Protein AF-0000000066797202 (afdb_homodimer)

Organism: Staphylococcus aureus (strain NCTC 8325 / PS 47) (NCBI:txid93061)

Sequence (236 aa):
MKLGMLLIRWMLATSFLVHGTLKFVDLDGTIHFLGSLGLPPTIAVLMSIGEVVGGLALIIGFLTPYVNVFYICVMLGSIFTLKLTRGYVSGYEFEIIHIVMNLACISSYSWKKWLQFYMKLGMLLIRWMLATSFLVHGTLKFVDLDGTIHFLGSLGLPPTIAVLMSIGEVVGGLALIIGFLTPYVNVFYICVMLGSIFTLKLTRGYVSGYEFEIIHIVMNLACISSYSWKKWLQFY

Radius of gyration: 18.47 Å; Cα contacts (8 Å, |Δi|>4): 346; chains: 2; bounding box: 54×53×34 Å

Secondary structure (DSSP, 8-state):
-HHHHHHHHHHHHHHHHHHHHHHHHTHHHHHHHHHHTT--HHHHHHHHHHHHHHHHHHHHTBSHHHHHHHHHHHHHHHIIIIIGGG-IIIIIHHHHHHHHHHHHHHHHS-SS-SB---/-HHHHHHHHHHHHHHHHHHHHHHHHTHHHHHHHHHHTT--HHHHHHHHHHHHHHHHHHHHTBSHHHHHHHHHHHHHHHIIIIIGGG-IIIIIHHHHHHHHHHHHHHHHS-SS-SB---

Structure (mmCIF, N/CA/C/O backbone):
data_AF-0000000066797202-model_v1
#
loop_
_entity.id
_entity.type
_entity.pdbx_description
1 polymer 'DoxX family protein'
#
loop_
_atom_site.group_PDB
_atom_site.id
_atom_site.type_symbol
_atom_site.label_atom_id
_atom_site.label_alt_id
_atom_site.label_comp_id
_atom_site.label_asym_id
_atom_site.label_entity_id
_atom_site.label_seq_id
_atom_site.pdbx_PDB_ins_code
_atom_site.Cartn_x
_atom_site.Cartn_y
_atom_site.Cartn_z
_atom_site.occupancy
_atom_site.B_iso_or_equiv
_atom_site.auth_seq_id
_atom_site.auth_comp_id
_atom_site.auth_asym_id
_atom_site.auth_atom_id
_atom_site.pdbx_PDB_model_num
ATOM 1 N N . MET A 1 1 ? -10.82 14.797 3.936 1 64.75 1 MET A N 1
ATOM 2 C CA . MET A 1 1 ? -10.906 13.43 4.426 1 64.75 1 MET A CA 1
ATOM 3 C C . MET A 1 1 ? -11.562 12.516 3.396 1 64.75 1 MET A C 1
ATOM 5 O O . MET A 1 1 ? -11 11.492 3.01 1 64.75 1 MET A O 1
ATOM 9 N N . LYS A 1 2 ? -12.484 13.156 2.703 1 88.25 2 LYS A N 1
ATOM 10 C CA . LYS A 1 2 ? -13.227 12.328 1.756 1 88.25 2 LYS A CA 1
ATOM 11 C C . LYS A 1 2 ? -12.359 11.961 0.555 1 88.25 2 LYS A C 1
ATOM 13 O O . LYS A 1 2 ? -12.336 10.805 0.127 1 88.25 2 LYS A O 1
ATOM 18 N N . LEU A 1 3 ? -11.523 12.977 0.225 1 95.25 3 LEU A N 1
ATOM 19 C CA . LEU A 1 3 ? -10.695 12.727 -0.947 1 95.25 3 LEU A CA 1
ATOM 20 C C . LEU A 1 3 ? -9.625 11.688 -0.64 1 95.25 3 LEU A C 1
ATOM 22 O O . LEU A 1 3 ? -9.32 10.836 -1.478 1 95.25 3 LEU A O 1
ATOM 26 N N . GLY A 1 4 ? -9.047 11.75 0.512 1 96.69 4 GLY A N 1
ATOM 27 C CA . GLY A 1 4 ? -8.023 10.797 0.912 1 96.69 4 GLY A CA 1
ATOM 28 C C . GLY A 1 4 ? -8.5 9.359 0.878 1 96.69 4 GLY A C 1
ATOM 29 O O . GLY A 1 4 ? -7.84 8.492 0.302 1 96.69 4 GLY A O 1
ATOM 30 N N . MET A 1 5 ? -9.625 9.148 1.411 1 97.25 5 MET A N 1
ATOM 31 C CA . MET A 1 5 ? -10.133 7.777 1.476 1 97.25 5 MET A CA 1
ATOM 32 C C . MET A 1 5 ? -10.617 7.312 0.107 1 97.25 5 MET A C 1
ATOM 34 O O . MET A 1 5 ? -10.562 6.121 -0.203 1 97.25 5 MET A O 1
ATOM 38 N N . LEU A 1 6 ? -11.055 8.312 -0.705 1 97.5 6 LEU A N 1
ATOM 39 C CA . LEU A 1 6 ? -11.398 7.961 -2.08 1 97.5 6 LEU A CA 1
ATOM 40 C C . LEU A 1 6 ? -10.164 7.484 -2.84 1 97.5 6 LEU A C 1
ATOM 42 O O . LEU A 1 6 ? -10.234 6.512 -3.594 1 97.5 6 LEU A O 1
ATOM 46 N N . LEU A 1 7 ? -9.094 8.133 -2.643 1 98.44 7 LEU A N 1
ATOM 47 C CA . LEU A 1 7 ? -7.844 7.738 -3.277 1 98.44 7 LEU A CA 1
ATOM 48 C C . LEU A 1 7 ? -7.434 6.336 -2.836 1 98.44 7 LEU A C 1
ATOM 50 O O . LEU A 1 7 ? -7.008 5.52 -3.658 1 98.44 7 LEU A O 1
ATOM 54 N N . ILE A 1 8 ? -7.582 6.062 -1.556 1 98.62 8 ILE A N 1
ATOM 55 C CA . ILE A 1 8 ? -7.219 4.754 -1.021 1 98.62 8 ILE A CA 1
ATOM 56 C C . ILE A 1 8 ? -8.109 3.68 -1.635 1 98.62 8 ILE A C 1
ATOM 58 O O . ILE A 1 8 ? -7.621 2.639 -2.08 1 98.62 8 ILE A O 1
ATOM 62 N N . ARG A 1 9 ? -9.367 3.932 -1.681 1 98.56 9 ARG A N 1
ATOM 63 C CA . ARG A 1 9 ? -10.312 2.971 -2.248 1 98.56 9 ARG A CA 1
ATOM 64 C C . ARG A 1 9 ? -9.992 2.689 -3.711 1 98.56 9 ARG A C 1
ATOM 66 O O . ARG A 1 9 ? -9.992 1.535 -4.145 1 98.56 9 ARG A O 1
ATOM 73 N N . TRP A 1 10 ? -9.695 3.705 -4.438 1 98.69 10 TRP A N 1
ATOM 74 C CA . TRP A 1 10 ? -9.406 3.527 -5.855 1 98.69 10 TRP A CA 1
ATOM 75 C C . TRP A 1 10 ? -8.07 2.828 -6.059 1 98.69 10 TRP A C 1
ATOM 77 O O . TRP A 1 10 ? -7.898 2.064 -7.012 1 98.69 10 TRP A O 1
ATOM 87 N N . MET A 1 11 ? -7.137 3.084 -5.246 1 98.88 11 MET A N 1
ATOM 88 C CA . MET A 1 11 ? -5.871 2.363 -5.324 1 98.88 11 MET A CA 1
ATOM 89 C C . MET A 1 11 ? -6.078 0.872 -5.078 1 98.88 11 MET A C 1
ATOM 91 O O . MET A 1 11 ? -5.504 0.037 -5.781 1 98.88 11 MET A O 1
ATOM 95 N N . LEU A 1 12 ? -6.891 0.538 -4.055 1 98.88 12 LEU A N 1
ATOM 96 C CA . LEU A 1 12 ? -7.23 -0.859 -3.801 1 98.88 12 LEU A CA 1
ATOM 97 C C . LEU A 1 12 ? -7.918 -1.479 -5.012 1 98.88 12 LEU A C 1
ATOM 99 O O . LEU A 1 12 ? -7.562 -2.58 -5.438 1 98.88 12 LEU A O 1
ATOM 103 N N . ALA A 1 13 ? -8.898 -0.737 -5.527 1 98.81 13 ALA A N 1
ATOM 104 C CA . ALA A 1 13 ? -9.609 -1.227 -6.703 1 98.81 13 ALA A CA 1
ATOM 105 C C . ALA A 1 13 ? -8.648 -1.534 -7.844 1 98.81 13 ALA A C 1
ATOM 107 O O . ALA A 1 13 ? -8.703 -2.615 -8.438 1 98.81 13 ALA A O 1
ATOM 108 N N . THR A 1 14 ? -7.789 -0.611 -8.125 1 98.88 14 THR A N 1
ATOM 109 C CA . THR A 1 14 ? -6.84 -0.759 -9.227 1 98.88 14 THR A CA 1
ATOM 110 C C . THR A 1 14 ? -5.941 -1.972 -9 1 98.88 14 THR A C 1
ATOM 112 O O . THR A 1 14 ? -5.738 -2.777 -9.914 1 98.88 14 THR A O 1
ATOM 115 N N . SER A 1 15 ? -5.371 -2.109 -7.785 1 98.75 15 SER A N 1
ATOM 116 C CA . SER A 1 15 ? -4.469 -3.215 -7.484 1 98.75 15 SER A CA 1
ATOM 117 C C . SER A 1 15 ? -5.145 -4.562 -7.723 1 98.75 15 SER A C 1
ATOM 119 O O . SER A 1 15 ? -4.598 -5.426 -8.414 1 98.75 15 SER A O 1
ATOM 121 N N . PHE A 1 16 ? -6.312 -4.742 -7.18 1 98.88 16 PHE A N 1
ATOM 122 C CA . PHE A 1 16 ? -6.961 -6.047 -7.262 1 98.88 16 PHE A CA 1
ATOM 123 C C . PHE A 1 16 ? -7.512 -6.289 -8.664 1 98.88 16 PHE A C 1
ATOM 125 O O . PHE A 1 16 ? -7.57 -7.43 -9.125 1 98.88 16 PHE A O 1
ATOM 132 N N . LEU A 1 17 ? -7.93 -5.207 -9.391 1 98.75 17 LEU A N 1
ATOM 133 C CA . LEU A 1 17 ? -8.336 -5.383 -10.781 1 98.75 17 LEU A CA 1
ATOM 134 C C . LEU A 1 17 ? -7.168 -5.879 -11.633 1 98.75 17 LEU A C 1
ATOM 136 O O . LEU A 1 17 ? -7.34 -6.77 -12.469 1 98.75 17 LEU A O 1
ATOM 140 N N . VAL A 1 18 ? -6.012 -5.277 -11.461 1 98.56 18 VAL A N 1
ATOM 141 C CA . VAL A 1 18 ? -4.836 -5.668 -12.227 1 98.56 18 VAL A CA 1
ATOM 142 C C . VAL A 1 18 ? -4.488 -7.125 -11.938 1 98.56 18 VAL A C 1
ATOM 144 O O . VAL A 1 18 ? -4.387 -7.941 -12.852 1 98.56 18 VAL A O 1
ATOM 147 N N . HIS A 1 19 ? -4.305 -7.539 -10.719 1 98.25 19 HIS A N 1
ATOM 148 C CA . HIS A 1 19 ? -3.926 -8.898 -10.336 1 98.25 19 HIS A CA 1
ATOM 149 C C . HIS A 1 19 ? -5.016 -9.898 -10.703 1 98.25 19 HIS A C 1
ATOM 151 O O . HIS A 1 19 ? -4.723 -10.992 -11.195 1 98.25 19 HIS A O 1
ATOM 157 N N . GLY A 1 20 ? -6.297 -9.477 -10.375 1 98.12 20 GLY A N 1
ATOM 158 C CA . GLY A 1 20 ? -7.406 -10.352 -10.719 1 98.12 20 GLY A CA 1
ATOM 159 C C . GLY A 1 20 ? -7.531 -10.602 -12.203 1 98.12 20 GLY A C 1
ATOM 160 O O . GLY A 1 20 ? -7.84 -11.719 -12.625 1 98.12 20 GLY A O 1
ATOM 161 N N . THR A 1 21 ? -7.379 -9.555 -13 1 98.19 21 THR A N 1
ATOM 162 C CA . THR A 1 21 ? -7.473 -9.695 -14.453 1 98.19 21 THR A CA 1
ATOM 163 C C . THR A 1 21 ? -6.367 -10.609 -14.977 1 98.19 21 THR A C 1
ATOM 165 O O . THR A 1 21 ? -6.609 -11.453 -15.844 1 98.19 21 THR A O 1
ATOM 168 N N . LEU A 1 22 ? -5.133 -10.477 -14.5 1 97.44 22 LEU A N 1
ATOM 169 C CA . LEU A 1 22 ? -4.031 -11.344 -14.898 1 97.44 22 LEU A CA 1
ATOM 170 C C . LEU A 1 22 ? -4.34 -12.797 -14.562 1 97.44 22 LEU A C 1
ATOM 172 O O . LEU A 1 22 ? -4.07 -13.695 -15.375 1 97.44 22 LEU A O 1
ATOM 176 N N . LYS A 1 23 ? -4.93 -13.055 -13.383 1 97.75 23 LYS A N 1
ATOM 177 C CA . LYS A 1 23 ? -5.32 -14.406 -13 1 97.75 23 LYS A CA 1
ATOM 178 C C . LYS A 1 23 ? -6.434 -14.938 -13.898 1 97.75 23 LYS A C 1
ATOM 180 O O . LYS A 1 23 ? -6.453 -16.109 -14.25 1 97.75 23 LYS A O 1
ATOM 185 N N . PHE A 1 24 ? -7.324 -14.016 -14.195 1 96.94 24 PHE A N 1
ATOM 186 C CA . PHE A 1 24 ? -8.492 -14.398 -14.984 1 96.94 24 PHE A CA 1
ATOM 187 C C . PHE A 1 24 ? -8.086 -14.758 -16.406 1 96.94 24 PHE A C 1
ATOM 189 O O . PHE A 1 24 ? -8.578 -15.734 -16.969 1 96.94 24 PHE A O 1
ATOM 196 N N . VAL A 1 25 ? -7.289 -13.945 -17.031 1 97.25 25 VAL A N 1
ATOM 197 C CA . VAL A 1 25 ? -6.844 -14.156 -18.406 1 97.25 25 VAL A CA 1
ATOM 198 C C . VAL A 1 25 ? -6.055 -15.461 -18.5 1 97.25 25 VAL A C 1
ATOM 200 O O . VAL A 1 25 ? -6.156 -16.188 -19.484 1 97.25 25 VAL A O 1
ATOM 203 N N . ASP A 1 26 ? -5.27 -15.781 -17.453 1 98 26 ASP A N 1
ATOM 204 C CA . ASP A 1 26 ? -4.566 -17.062 -17.375 1 98 26 ASP A CA 1
ATOM 205 C C . ASP A 1 26 ? -5.098 -17.922 -16.234 1 98 26 ASP A C 1
ATOM 207 O O . ASP A 1 26 ? -4.336 -18.359 -15.375 1 98 26 ASP A O 1
ATOM 211 N N . LEU A 1 27 ? -6.355 -18.234 -16.359 1 97.75 27 LEU A N 1
ATOM 212 C CA . LEU A 1 27 ? -7.027 -18.984 -15.297 1 97.75 27 LEU A CA 1
ATOM 213 C C . LEU A 1 27 ? -6.426 -20.375 -15.141 1 97.75 27 LEU A C 1
ATOM 215 O O . LEU A 1 27 ? -6.246 -20.859 -14.023 1 97.75 27 LEU A O 1
ATOM 219 N N . ASP A 1 28 ? -6.125 -21.016 -16.266 1 98.12 28 ASP A N 1
ATOM 220 C CA . ASP A 1 28 ? -5.535 -22.359 -16.234 1 98.12 28 ASP A CA 1
ATOM 221 C C . ASP A 1 28 ? -4.188 -22.344 -15.508 1 98.12 28 ASP A C 1
ATOM 223 O O . ASP A 1 28 ? -3.908 -23.203 -14.688 1 98.12 28 ASP A O 1
ATOM 227 N N . GLY A 1 29 ? -3.348 -21.375 -15.875 1 98.06 29 GLY A N 1
ATOM 228 C CA . GLY A 1 29 ? -2.078 -21.203 -15.18 1 98.06 29 GLY A CA 1
ATOM 229 C C . GLY A 1 29 ? -2.238 -20.953 -13.695 1 98.06 29 GLY A C 1
ATOM 230 O O . GLY A 1 29 ? -1.469 -21.484 -12.883 1 98.06 29 GLY A O 1
ATOM 231 N N . THR A 1 30 ? -3.229 -20.156 -13.375 1 97.44 30 THR A N 1
ATOM 232 C CA . THR A 1 30 ? -3.492 -19.844 -11.969 1 97.44 30 THR A CA 1
ATOM 233 C C . THR A 1 30 ? -3.939 -21.094 -11.219 1 97.44 30 THR A C 1
ATOM 235 O O . THR A 1 30 ? -3.482 -21.359 -10.102 1 97.44 30 THR A O 1
ATOM 238 N N . ILE A 1 31 ? -4.863 -21.891 -11.836 1 97.88 31 ILE A N 1
ATOM 239 C CA . ILE A 1 31 ? -5.348 -23.125 -11.234 1 97.88 31 ILE A CA 1
ATOM 240 C C . ILE A 1 31 ? -4.18 -24.078 -11.016 1 97.88 31 ILE A C 1
ATOM 242 O O . ILE A 1 31 ? -4.051 -24.672 -9.945 1 97.88 31 ILE A O 1
ATOM 246 N N . HIS A 1 32 ? -3.312 -24.234 -11.953 1 98.06 32 HIS A N 1
ATOM 247 C CA . HIS A 1 32 ? -2.166 -25.125 -11.852 1 98.06 32 HIS A CA 1
ATOM 248 C C . HIS A 1 32 ? -1.204 -24.672 -10.758 1 98.06 32 HIS A C 1
ATOM 250 O O . HIS A 1 32 ? -0.731 -25.5 -9.969 1 98.06 32 HIS A O 1
ATOM 256 N N . PHE A 1 33 ? -0.907 -23.359 -10.711 1 96.31 33 PHE A N 1
ATOM 257 C CA . PHE A 1 33 ? 0.013 -22.828 -9.719 1 96.31 33 PHE A CA 1
ATOM 258 C C . PHE A 1 33 ? -0.525 -23.047 -8.312 1 96.31 33 PHE A C 1
ATOM 260 O O . PHE A 1 33 ? 0.173 -23.578 -7.449 1 96.31 33 PHE A O 1
ATOM 267 N N . LEU A 1 34 ? -1.746 -22.641 -8.062 1 95.75 34 LEU A N 1
ATOM 268 C CA . LEU A 1 34 ? -2.334 -22.812 -6.734 1 95.75 34 LEU A CA 1
ATOM 269 C C . LEU A 1 34 ? -2.492 -24.281 -6.391 1 95.75 34 LEU A C 1
ATOM 271 O O . LEU A 1 34 ? -2.365 -24.672 -5.227 1 95.75 34 LEU A O 1
ATOM 275 N N . GLY A 1 35 ? -2.828 -25.094 -7.422 1 96.88 35 GLY A N 1
ATOM 276 C CA . GLY A 1 35 ? -2.863 -26.531 -7.23 1 96.88 35 GLY A CA 1
ATOM 277 C C . GLY A 1 35 ? -1.557 -27.094 -6.707 1 96.88 35 GLY A C 1
ATOM 278 O O . GLY A 1 35 ? -1.555 -27.984 -5.859 1 96.88 35 GLY A O 1
ATOM 279 N N . SER A 1 36 ? -0.463 -26.641 -7.215 1 97.06 36 SER A N 1
ATOM 280 C CA . SER A 1 36 ? 0.854 -27.094 -6.785 1 97.06 36 SER A CA 1
ATOM 281 C C . SER A 1 36 ? 1.102 -26.766 -5.316 1 97.06 36 SER A C 1
ATOM 283 O O . SER A 1 36 ? 1.992 -27.328 -4.688 1 97.06 36 SER A O 1
ATOM 285 N N . LEU A 1 37 ? 0.353 -25.812 -4.773 1 94.12 37 LEU A N 1
ATOM 286 C CA . LEU A 1 37 ? 0.436 -25.438 -3.367 1 94.12 37 LEU A CA 1
ATOM 287 C C . LEU A 1 37 ? -0.59 -26.203 -2.539 1 94.12 37 LEU A C 1
ATOM 289 O O . LEU A 1 37 ? -0.727 -25.969 -1.337 1 94.12 37 LEU A O 1
ATOM 293 N N . GLY A 1 38 ? -1.42 -27.031 -3.184 1 95.75 38 GLY A N 1
ATOM 294 C CA . GLY A 1 38 ? -2.375 -27.875 -2.482 1 95.75 38 GLY A CA 1
ATOM 295 C C . GLY A 1 38 ? -3.754 -27.25 -2.375 1 95.75 38 GLY A C 1
ATOM 296 O O . GLY A 1 38 ? -4.602 -27.734 -1.624 1 95.75 38 GLY A O 1
ATOM 297 N N . LEU A 1 39 ? -3.93 -26.203 -3.125 1 96.5 39 LEU A N 1
ATOM 298 C CA . LEU A 1 39 ? -5.223 -25.531 -3.062 1 96.5 39 LEU A CA 1
ATOM 299 C C . LEU A 1 39 ? -6.148 -26.016 -4.168 1 96.5 39 LEU A C 1
ATOM 301 O O . LEU A 1 39 ? -5.695 -26.328 -5.277 1 96.5 39 LEU A O 1
ATOM 305 N N . PRO A 1 40 ? -7.414 -26.141 -3.891 1 97.56 40 PRO A N 1
ATOM 306 C CA . PRO A 1 40 ? -8.359 -26.594 -4.918 1 97.56 40 PRO A CA 1
ATOM 307 C C . PRO A 1 40 ? -8.602 -25.531 -5.996 1 97.56 40 PRO A C 1
ATOM 309 O O . PRO A 1 40 ? -8.43 -24.344 -5.746 1 97.56 40 PRO A O 1
ATOM 312 N N . PRO A 1 41 ? -9.117 -25.953 -7.16 1 97.5 41 PRO A N 1
ATOM 313 C CA . PRO A 1 41 ? -9.383 -25.031 -8.273 1 97.5 41 PRO A CA 1
ATOM 314 C C . PRO A 1 41 ? -10.414 -23.969 -7.926 1 97.5 41 PRO A C 1
ATOM 316 O O . PRO A 1 41 ? -10.375 -22.859 -8.469 1 97.5 41 PRO A O 1
ATOM 319 N N . THR A 1 42 ? -11.266 -24.234 -7.031 1 97.94 42 THR A N 1
ATOM 320 C CA . THR A 1 42 ? -12.312 -23.312 -6.641 1 97.94 42 THR A CA 1
ATOM 321 C C . THR A 1 42 ? -11.711 -22.031 -6.074 1 97.94 42 THR A C 1
ATOM 323 O O . THR A 1 42 ? -12.25 -20.938 -6.27 1 97.94 42 THR A O 1
ATOM 326 N N . ILE A 1 43 ? -10.594 -22.156 -5.418 1 97.31 43 ILE A N 1
ATOM 327 C CA . ILE A 1 43 ? -9.945 -20.984 -4.836 1 97.31 43 ILE A CA 1
ATOM 328 C C . ILE A 1 43 ? -9.383 -20.094 -5.949 1 97.31 43 ILE A C 1
ATOM 330 O O . ILE A 1 43 ? -9.484 -18.875 -5.887 1 97.31 43 ILE A O 1
ATOM 334 N N . ALA A 1 44 ? -8.852 -20.703 -6.938 1 96.75 44 ALA A N 1
ATOM 335 C CA . ALA A 1 44 ? -8.32 -19.953 -8.078 1 96.75 44 ALA A CA 1
ATOM 336 C C . ALA A 1 44 ? -9.422 -19.172 -8.773 1 96.75 44 ALA A C 1
ATOM 338 O O . ALA A 1 44 ? -9.234 -18 -9.117 1 96.75 44 ALA A O 1
ATOM 339 N N . VAL A 1 45 ? -10.516 -19.828 -8.953 1 97.5 45 VAL A N 1
ATOM 340 C CA . VAL A 1 45 ? -11.633 -19.219 -9.648 1 97.5 45 VAL A CA 1
ATOM 341 C C . VAL A 1 45 ? -12.203 -18.078 -8.805 1 97.5 45 VAL A C 1
ATOM 343 O O . VAL A 1 45 ? -12.461 -16.984 -9.32 1 97.5 45 VAL A O 1
ATOM 346 N N . LEU A 1 46 ? -12.328 -18.344 -7.555 1 97.19 46 LEU A N 1
ATOM 347 C CA . LEU A 1 46 ? -12.875 -17.344 -6.633 1 97.19 46 LEU A CA 1
ATOM 348 C C . LEU A 1 46 ? -11.984 -16.109 -6.57 1 97.19 46 LEU A C 1
ATOM 350 O O . LEU A 1 46 ? -12.477 -14.984 -6.594 1 97.19 46 LEU A O 1
ATOM 354 N N . MET A 1 47 ? -10.758 -16.328 -6.484 1 96.56 47 MET A N 1
ATOM 355 C CA . MET A 1 47 ? -9.836 -15.195 -6.422 1 96.56 47 MET A CA 1
ATOM 356 C C . MET A 1 47 ? -9.836 -14.414 -7.73 1 96.56 47 MET A C 1
ATOM 358 O O . MET A 1 47 ? -9.914 -13.188 -7.727 1 96.56 47 MET A O 1
ATOM 362 N N . SER A 1 48 ? -9.766 -15.156 -8.82 1 97.19 48 SER A N 1
ATOM 363 C CA . SER A 1 48 ? -9.695 -14.516 -10.125 1 97.19 48 SER A CA 1
ATOM 364 C C . SER A 1 48 ? -10.93 -13.672 -10.398 1 97.19 48 SER A C 1
ATOM 366 O O . SER A 1 48 ? -10.828 -12.469 -10.656 1 97.19 48 SER A O 1
ATOM 368 N N . ILE A 1 49 ? -12.07 -14.219 -10.242 1 97.5 49 ILE A N 1
ATOM 369 C CA . ILE A 1 49 ? -13.32 -13.539 -10.547 1 97.5 49 ILE A CA 1
ATOM 370 C C . ILE A 1 49 ? -13.664 -12.555 -9.422 1 97.5 49 ILE A C 1
ATOM 372 O O . ILE A 1 49 ? -14.086 -11.43 -9.688 1 97.5 49 ILE A O 1
ATOM 376 N N . GLY A 1 50 ? -13.508 -13.047 -8.195 1 98.38 50 GLY A N 1
ATOM 377 C CA . GLY A 1 50 ? -13.812 -12.203 -7.047 1 98.38 50 GLY A CA 1
ATOM 378 C C . GLY A 1 50 ? -13.008 -10.922 -7.008 1 98.38 50 GLY A C 1
ATOM 379 O O . GLY A 1 50 ? -13.523 -9.867 -6.645 1 98.38 50 GLY A O 1
ATOM 380 N N . GLU A 1 51 ? -11.766 -11.047 -7.355 1 98.81 51 GLU A N 1
ATOM 381 C CA . GLU A 1 51 ? -10.922 -9.859 -7.359 1 98.81 51 GLU A CA 1
ATOM 382 C C . GLU A 1 51 ? -11.359 -8.875 -8.438 1 98.81 51 GLU A C 1
ATOM 384 O O . GLU A 1 51 ? -11.383 -7.664 -8.203 1 98.81 51 GLU A O 1
ATOM 389 N N . VAL A 1 52 ? -11.734 -9.359 -9.578 1 98.69 52 VAL A N 1
ATOM 390 C CA . VAL A 1 52 ? -12.164 -8.484 -10.672 1 98.69 52 VAL A CA 1
ATOM 391 C C . VAL A 1 52 ? -13.492 -7.832 -10.32 1 98.69 52 VAL A C 1
ATOM 393 O O . VAL A 1 52 ? -13.633 -6.609 -10.398 1 98.69 52 VAL A O 1
ATOM 396 N N . VAL A 1 53 ? -14.438 -8.586 -9.891 1 98.75 53 VAL A N 1
ATOM 397 C CA . VAL A 1 53 ? -15.766 -8.086 -9.555 1 98.75 53 VAL A CA 1
ATOM 398 C C . VAL A 1 53 ? -15.672 -7.117 -8.375 1 98.75 53 VAL A C 1
ATOM 400 O O . VAL A 1 53 ? -16.297 -6.055 -8.383 1 98.75 53 VAL A O 1
ATOM 4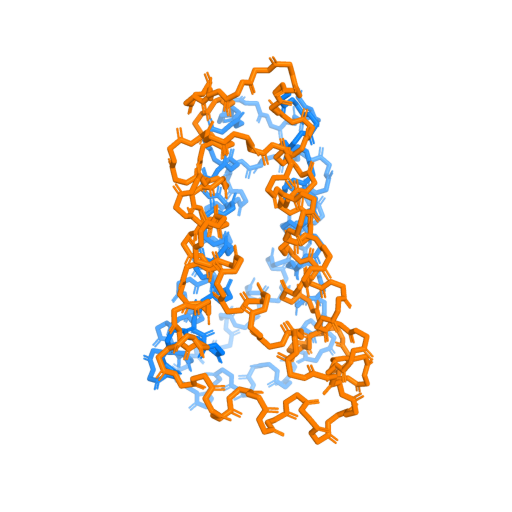03 N N . GLY A 1 54 ? -14.922 -7.566 -7.371 1 98.81 54 GLY A N 1
ATOM 404 C CA . GLY A 1 54 ? -14.719 -6.688 -6.227 1 98.81 54 GLY A CA 1
ATOM 405 C C . GLY A 1 54 ? -14.07 -5.367 -6.598 1 98.81 54 GLY A C 1
ATOM 406 O O . GLY A 1 54 ? -14.445 -4.316 -6.074 1 98.81 54 GLY A O 1
ATOM 407 N N . GLY A 1 55 ? -13.016 -5.453 -7.453 1 98.81 55 GLY A N 1
ATOM 408 C CA . GLY A 1 55 ? -12.367 -4.234 -7.914 1 98.81 55 GLY A CA 1
ATOM 409 C C . GLY A 1 55 ? -13.328 -3.283 -8.609 1 98.81 55 GLY A C 1
ATOM 410 O O . GLY A 1 55 ? -13.297 -2.074 -8.367 1 98.81 55 GLY A O 1
ATOM 411 N N . LEU A 1 56 ? -14.172 -3.746 -9.453 1 98.69 56 LEU A N 1
ATOM 412 C CA . LEU A 1 56 ? -15.18 -2.936 -10.133 1 98.69 56 LEU A CA 1
ATOM 413 C C . LEU A 1 56 ? -16.156 -2.332 -9.133 1 98.69 56 LEU A C 1
ATOM 415 O O . LEU A 1 56 ? -16.547 -1.167 -9.258 1 98.69 56 LEU A O 1
ATOM 419 N N . ALA A 1 57 ? -16.578 -3.113 -8.211 1 98.62 57 ALA A N 1
ATOM 420 C CA . ALA A 1 57 ? -17.469 -2.631 -7.16 1 98.62 57 ALA A CA 1
ATOM 421 C C . ALA A 1 57 ? -16.828 -1.503 -6.363 1 98.62 57 ALA A C 1
ATOM 423 O O . ALA A 1 57 ? -17.469 -0.492 -6.07 1 98.62 57 ALA A O 1
ATOM 424 N N . LEU A 1 58 ? -15.555 -1.686 -6.027 1 98.5 58 LEU A N 1
ATOM 425 C CA . LEU A 1 58 ? -14.852 -0.689 -5.227 1 98.5 58 LEU A CA 1
ATOM 426 C C . LEU A 1 58 ? -14.695 0.615 -6.004 1 98.5 58 LEU A C 1
ATOM 428 O O . LEU A 1 58 ? -14.719 1.698 -5.414 1 98.5 58 LEU A O 1
ATOM 432 N N . ILE A 1 59 ? -14.523 0.508 -7.305 1 98.06 59 ILE A N 1
ATOM 433 C CA . ILE A 1 59 ? -14.375 1.709 -8.117 1 98.06 59 ILE A CA 1
ATOM 434 C C . ILE A 1 59 ? -15.594 2.613 -7.941 1 98.06 59 ILE A C 1
ATOM 436 O O . ILE A 1 59 ? -15.453 3.828 -7.789 1 98.06 59 ILE A O 1
ATOM 440 N N . ILE A 1 60 ? -16.781 2.053 -7.82 1 97.5 60 ILE A N 1
ATOM 441 C CA . ILE A 1 60 ? -17.984 2.867 -7.812 1 97.5 60 ILE A CA 1
ATOM 442 C C . ILE A 1 60 ? -18.5 3.01 -6.383 1 97.5 60 ILE A C 1
ATOM 444 O O . ILE A 1 60 ? -19.516 3.686 -6.145 1 97.5 60 ILE A O 1
ATOM 448 N N . GLY A 1 61 ? -17.906 2.4 -5.465 1 97.75 61 GLY A N 1
ATOM 449 C CA . GLY A 1 61 ? -18.281 2.512 -4.062 1 97.75 61 GLY A CA 1
ATOM 450 C C . GLY A 1 61 ? -19.453 1.608 -3.688 1 97.75 61 GLY A C 1
ATOM 451 O O . GLY A 1 61 ? -20.25 1.945 -2.811 1 97.75 61 GLY A O 1
ATOM 452 N N . PHE A 1 62 ? -19.531 0.5 -4.43 1 98.12 62 PHE A N 1
ATOM 453 C CA . PHE A 1 62 ? -20.594 -0.464 -4.172 1 98.12 62 PHE A CA 1
ATOM 454 C C . PHE A 1 62 ? -20.141 -1.496 -3.143 1 98.12 62 PHE A C 1
ATOM 456 O O . PHE A 1 62 ? -19.172 -2.211 -3.354 1 98.12 62 PHE A O 1
ATOM 463 N N . LEU A 1 63 ? -20.859 -1.62 -1.946 1 98 63 LEU A N 1
ATOM 464 C CA . LEU A 1 63 ? -20.609 -2.602 -0.895 1 98 63 LEU A CA 1
ATOM 465 C C . LEU A 1 63 ? -19.156 -2.545 -0.42 1 98 63 LEU A C 1
ATOM 467 O O . LEU A 1 63 ? -18.531 -3.582 -0.227 1 98 63 LEU A O 1
ATOM 471 N N . THR A 1 64 ? -18.688 -1.365 -0.258 1 98 64 THR A N 1
ATOM 472 C CA . THR A 1 64 ? -17.266 -1.109 -0.071 1 98 64 THR A CA 1
ATOM 473 C C . THR A 1 64 ? -16.734 -1.895 1.121 1 98 64 THR A C 1
ATOM 475 O O . THR A 1 64 ? -15.789 -2.68 0.979 1 98 64 THR A O 1
ATOM 478 N N . PRO A 1 65 ? -17.328 -1.801 2.342 1 98.12 65 PRO A N 1
ATOM 479 C CA . PRO A 1 65 ? -16.703 -2.518 3.457 1 98.12 65 PRO A CA 1
ATOM 480 C C . PRO A 1 65 ? -16.75 -4.031 3.281 1 98.12 65 PRO A C 1
ATOM 482 O O . PRO A 1 65 ? -15.836 -4.734 3.725 1 98.12 65 PRO A O 1
ATOM 485 N N . TYR A 1 66 ? -17.75 -4.582 2.664 1 98.56 66 TYR A N 1
ATOM 486 C CA . TYR A 1 66 ? -17.844 -6.016 2.432 1 98.56 66 TYR A CA 1
ATOM 487 C C . TYR A 1 66 ? -16.766 -6.484 1.465 1 98.56 66 TYR A C 1
ATOM 489 O O . TYR A 1 66 ? -16.141 -7.523 1.682 1 98.56 66 TYR A O 1
ATOM 497 N N . VAL A 1 67 ? -16.625 -5.758 0.391 1 98.69 67 VAL A N 1
ATOM 498 C CA . VAL A 1 67 ? -15.578 -6.07 -0.578 1 98.69 67 VAL A CA 1
ATOM 499 C C . VAL A 1 67 ? -14.211 -6.023 0.102 1 98.69 67 VAL A C 1
ATOM 501 O O . VAL A 1 67 ? -13.359 -6.875 -0.149 1 98.69 67 VAL A O 1
ATOM 504 N N . ASN A 1 68 ? -14.023 -5.062 0.93 1 98.88 68 ASN A N 1
ATOM 505 C CA . ASN A 1 68 ? -12.742 -4.934 1.623 1 98.88 68 ASN A CA 1
ATOM 506 C C . ASN A 1 68 ? -12.469 -6.137 2.518 1 98.88 68 ASN A C 1
ATOM 508 O O . ASN A 1 68 ? -11.32 -6.555 2.664 1 98.88 68 ASN A O 1
ATOM 512 N N . VAL A 1 69 ? -13.477 -6.656 3.184 1 98.88 69 VAL A N 1
ATOM 513 C CA . VAL A 1 69 ? -13.297 -7.863 3.986 1 98.88 69 VAL A CA 1
ATOM 514 C C . VAL A 1 69 ? -12.82 -9.008 3.098 1 98.88 69 VAL A C 1
ATOM 516 O O . VAL A 1 69 ? -11.891 -9.742 3.457 1 98.88 69 VAL A O 1
ATOM 519 N N . PHE A 1 70 ? -13.445 -9.172 1.977 1 98.81 70 PHE A N 1
ATOM 520 C CA . PHE A 1 70 ? -13.047 -10.203 1.024 1 98.81 70 PHE A CA 1
ATOM 521 C C . PHE A 1 70 ? -11.586 -10.031 0.626 1 98.81 70 PHE A C 1
ATOM 523 O O . PHE A 1 70 ? -10.828 -11 0.591 1 98.81 70 PHE A O 1
ATOM 530 N N . TYR A 1 71 ? -11.18 -8.82 0.329 1 98.88 71 TYR A N 1
ATOM 531 C CA . TYR A 1 71 ? -9.812 -8.555 -0.123 1 98.88 71 TYR A CA 1
ATOM 532 C C . TYR A 1 71 ? -8.812 -8.82 0.992 1 98.88 71 TYR A C 1
ATOM 534 O O . TYR A 1 71 ? -7.688 -9.258 0.733 1 98.88 71 TYR A O 1
ATOM 542 N N . ILE A 1 72 ? -9.18 -8.594 2.262 1 98.94 72 ILE A N 1
ATOM 543 C CA . ILE A 1 72 ? -8.305 -8.945 3.375 1 98.94 72 ILE A CA 1
ATOM 544 C C . ILE A 1 72 ? -8.086 -10.453 3.396 1 98.94 72 ILE A C 1
ATOM 546 O O . ILE A 1 72 ? -6.969 -10.922 3.609 1 98.94 72 ILE A O 1
ATOM 550 N N . CYS A 1 73 ? -9.156 -11.195 3.176 1 98.56 73 CYS A N 1
ATOM 551 C CA . CYS A 1 73 ? -9.031 -12.648 3.137 1 98.56 73 CYS A CA 1
ATOM 552 C C . CYS A 1 73 ? -8.086 -13.086 2.023 1 98.56 73 CYS A C 1
ATOM 554 O O . CYS A 1 73 ? -7.285 -14.008 2.211 1 98.56 73 CYS A O 1
ATOM 556 N N . VAL A 1 74 ? -8.211 -12.492 0.854 1 98.25 74 VAL A N 1
ATOM 557 C CA . VAL A 1 74 ? -7.332 -12.797 -0.266 1 98.25 74 VAL A CA 1
ATOM 558 C C . VAL A 1 74 ? -5.879 -12.531 0.131 1 98.25 74 VAL A C 1
ATOM 560 O O . VAL A 1 74 ? -4.996 -13.352 -0.126 1 98.25 74 VAL A O 1
ATOM 563 N N . MET A 1 75 ? -5.613 -11.391 0.772 1 98.5 75 MET A N 1
ATOM 564 C CA . MET A 1 75 ? -4.254 -11.031 1.174 1 98.5 75 MET A CA 1
ATOM 565 C C . MET A 1 75 ? -3.721 -12.008 2.221 1 98.5 75 MET A C 1
ATOM 567 O O . MET A 1 75 ? -2.549 -12.383 2.182 1 98.5 75 MET A O 1
ATOM 571 N N . LEU A 1 76 ? -4.559 -12.375 3.191 1 98.19 76 LEU A N 1
ATOM 572 C CA . LEU A 1 76 ? -4.148 -13.344 4.199 1 98.19 76 LEU A CA 1
ATOM 573 C C . LEU A 1 76 ? -3.83 -14.695 3.553 1 98.19 76 LEU A C 1
ATOM 575 O O . LEU A 1 76 ? -2.863 -15.352 3.936 1 98.19 76 LEU A O 1
ATOM 579 N N . GLY A 1 77 ? -4.699 -15.117 2.656 1 96.62 77 GLY A N 1
ATOM 580 C CA . GLY A 1 77 ? -4.398 -16.328 1.909 1 96.62 77 GLY A CA 1
ATOM 581 C C . GLY A 1 77 ? -3.051 -16.281 1.213 1 96.62 77 GLY A C 1
ATOM 582 O O . GLY A 1 77 ? -2.293 -17.25 1.244 1 96.62 77 GLY A O 1
ATOM 583 N N . SER A 1 78 ? -2.785 -15.18 0.528 1 96.19 78 SER A N 1
ATOM 584 C CA . SER A 1 78 ? -1.502 -15 -0.141 1 96.19 78 SER A CA 1
ATOM 585 C C . SER A 1 78 ? -0.345 -15.086 0.848 1 96.19 78 SER A C 1
ATOM 587 O O . SER A 1 78 ? 0.661 -15.742 0.578 1 96.19 78 SER A O 1
ATOM 589 N N . ILE A 1 79 ? -0.453 -14.453 2.029 1 97.44 79 ILE A N 1
ATOM 590 C CA . ILE A 1 79 ? 0.605 -14.461 3.033 1 97.44 79 ILE A CA 1
ATOM 591 C C . ILE A 1 79 ? 0.857 -15.891 3.512 1 97.44 79 ILE A C 1
ATOM 593 O O . ILE A 1 79 ? 1.996 -16.359 3.498 1 97.44 79 ILE A O 1
ATOM 597 N N . PHE A 1 80 ? -0.12 -16.641 3.846 1 95.38 80 PHE A N 1
ATOM 598 C CA . PHE A 1 80 ? 0.022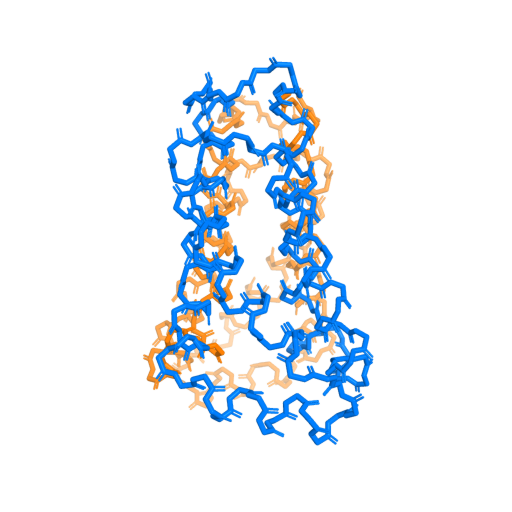 -17.922 4.516 1 95.38 80 PHE A CA 1
ATOM 599 C C . PHE A 1 80 ? 0.394 -19.016 3.52 1 95.38 80 PHE A C 1
ATOM 601 O O . PHE A 1 80 ? 1.048 -20 3.881 1 95.38 80 PHE A O 1
ATOM 608 N N . THR A 1 81 ? 0.08 -18.875 2.281 1 91.81 81 THR A N 1
ATOM 609 C CA . THR A 1 81 ? 0.322 -19.938 1.315 1 91.81 81 THR A CA 1
ATOM 610 C C . THR A 1 81 ? 1.589 -19.672 0.511 1 91.81 81 THR A C 1
ATOM 612 O O . THR A 1 81 ? 2.254 -20.594 0.05 1 91.81 81 THR A O 1
ATOM 615 N N . LEU A 1 82 ? 1.911 -18.406 0.338 1 90.75 82 LEU A N 1
ATOM 616 C CA . LEU A 1 82 ? 2.957 -18.109 -0.635 1 90.75 82 LEU A CA 1
ATOM 617 C C . LEU A 1 82 ? 4.102 -17.344 0.015 1 90.75 82 LEU A C 1
ATOM 619 O O . LEU A 1 82 ? 5.246 -17.422 -0.439 1 90.75 82 LEU A O 1
ATOM 623 N N . LYS A 1 83 ? 3.797 -16.594 1.048 1 92.94 83 LYS A N 1
ATOM 624 C CA . LYS A 1 83 ? 4.785 -15.555 1.332 1 92.94 83 LYS A CA 1
ATOM 625 C C . LYS A 1 83 ? 5.289 -15.648 2.77 1 92.94 83 LYS A C 1
ATOM 627 O O . LYS A 1 83 ? 6.141 -14.867 3.189 1 92.94 83 LYS A O 1
ATOM 632 N N . LEU A 1 84 ? 4.895 -16.578 3.541 1 90.75 84 LEU A N 1
ATOM 633 C CA . LEU A 1 84 ? 5.234 -16.656 4.957 1 90.75 84 LEU A CA 1
ATOM 634 C C . LEU A 1 84 ? 6.746 -16.75 5.148 1 90.75 84 LEU A C 1
ATOM 636 O O . LEU A 1 84 ? 7.293 -16.188 6.09 1 90.75 84 LEU A O 1
ATOM 640 N N . THR A 1 85 ? 7.422 -17.469 4.277 1 92.94 85 THR A N 1
ATOM 641 C CA . THR A 1 85 ? 8.844 -17.719 4.473 1 92.94 85 THR A CA 1
ATOM 642 C C . THR A 1 85 ? 9.68 -16.672 3.744 1 92.94 85 THR A C 1
ATOM 644 O O . THR A 1 85 ? 10.914 -16.734 3.773 1 92.94 85 THR A O 1
ATOM 647 N N . ARG A 1 86 ? 9.055 -15.75 3.035 1 94.62 86 ARG A N 1
ATOM 648 C CA . ARG A 1 86 ? 9.766 -14.789 2.195 1 94.62 86 ARG A CA 1
ATOM 649 C C . ARG A 1 86 ? 10.195 -13.57 2.998 1 94.62 86 ARG A C 1
ATOM 651 O O . ARG A 1 86 ? 10.891 -12.688 2.48 1 94.62 86 ARG A O 1
ATOM 658 N N . GLY A 1 87 ? 9.758 -13.453 4.355 1 94.81 87 GLY A N 1
ATOM 659 C CA . GLY A 1 87 ? 10.086 -12.281 5.152 1 94.81 87 GLY A CA 1
ATOM 660 C C . GLY A 1 87 ? 9.164 -11.102 4.898 1 94.81 87 GLY A C 1
ATOM 661 O O . GLY A 1 87 ? 8.25 -11.188 4.07 1 94.81 87 GLY A O 1
ATOM 662 N N . TYR A 1 88 ? 9.492 -10 5.559 1 97.31 88 TYR A N 1
ATOM 663 C CA . TYR A 1 88 ? 8.633 -8.82 5.496 1 97.31 88 TYR A CA 1
ATOM 664 C C . TYR A 1 88 ? 8.938 -7.988 4.258 1 97.31 88 TYR A C 1
ATOM 666 O O . TYR A 1 88 ? 8.086 -7.852 3.371 1 97.31 88 TYR A O 1
ATOM 674 N N . VAL A 1 89 ? 10.25 -7.52 4.148 1 95.75 89 VAL A N 1
ATOM 675 C CA . VAL A 1 89 ? 10.648 -6.684 3.02 1 95.75 89 VAL A CA 1
ATOM 676 C C . VAL A 1 89 ? 10.781 -7.539 1.764 1 95.75 89 VAL A C 1
ATOM 678 O O . VAL A 1 89 ? 11.422 -8.594 1.79 1 95.75 89 VAL A O 1
ATOM 681 N N . SER A 1 90 ? 10.156 -7.082 0.66 1 91.25 90 SER A N 1
ATOM 682 C CA . SER A 1 90 ? 10.148 -7.801 -0.609 1 91.25 90 SER A CA 1
ATOM 683 C C . SER A 1 90 ? 9.352 -9.102 -0.504 1 91.25 90 SER A C 1
ATOM 685 O O . SER A 1 90 ? 9.469 -9.977 -1.366 1 91.25 90 SER A O 1
ATOM 687 N N . GLY A 1 91 ? 8.664 -9.25 0.617 1 95 91 GLY A N 1
ATOM 688 C CA . GLY A 1 91 ? 7.805 -10.391 0.859 1 95 91 GLY A CA 1
ATOM 689 C C . GLY A 1 91 ? 6.359 -10.008 1.129 1 95 91 GLY A C 1
ATOM 690 O O . GLY A 1 91 ? 5.672 -9.508 0.24 1 95 91 GLY A O 1
ATOM 691 N N . TYR A 1 92 ? 5.973 -10.211 2.418 1 97.75 92 TYR A N 1
ATOM 692 C CA . TYR A 1 92 ? 4.543 -10.062 2.662 1 97.75 92 TYR A CA 1
ATOM 693 C C . TYR A 1 92 ? 4.199 -8.633 3.049 1 97.75 92 TYR A C 1
ATOM 695 O O . TYR A 1 92 ? 3.068 -8.344 3.445 1 97.75 92 TYR A O 1
ATOM 703 N N . GLU A 1 93 ? 5.141 -7.699 2.986 1 97.94 93 GLU A N 1
ATOM 704 C CA . GLU A 1 93 ? 4.848 -6.293 3.242 1 97.94 93 GLU A CA 1
ATOM 705 C C . GLU A 1 93 ? 3.758 -5.777 2.309 1 97.94 93 GLU A C 1
ATOM 707 O O . GLU A 1 93 ? 2.9 -4.992 2.723 1 97.94 93 GLU A O 1
ATOM 712 N N . PHE A 1 94 ? 3.877 -6.188 1.037 1 98.06 94 PHE A N 1
ATOM 713 C CA . PHE A 1 94 ? 2.895 -5.801 0.034 1 98.06 94 PHE A CA 1
ATOM 714 C C . PHE A 1 94 ? 1.482 -6.137 0.5 1 98.06 94 PHE A C 1
ATOM 716 O O . PHE A 1 94 ? 0.584 -5.297 0.438 1 98.06 94 PHE A O 1
ATOM 723 N N . GLU A 1 95 ? 1.277 -7.332 0.975 1 98.62 95 GLU A N 1
ATOM 724 C CA . GLU A 1 95 ? -0.02 -7.789 1.462 1 98.62 95 GLU A CA 1
ATOM 725 C C . GLU A 1 95 ? -0.435 -7.031 2.721 1 98.62 95 GLU A C 1
ATOM 727 O O . GLU A 1 95 ? -1.61 -6.699 2.891 1 98.62 95 GLU A O 1
ATOM 732 N N . ILE A 1 96 ? 0.515 -6.773 3.568 1 98.88 96 ILE A N 1
ATOM 733 C CA . ILE A 1 96 ? 0.216 -6.074 4.812 1 98.88 96 ILE A CA 1
ATOM 734 C C . ILE A 1 96 ? -0.266 -4.66 4.504 1 98.88 96 ILE A C 1
ATOM 736 O O . ILE A 1 96 ? -1.235 -4.184 5.098 1 98.88 96 ILE A O 1
ATOM 740 N N . ILE A 1 97 ? 0.381 -3.98 3.621 1 98.88 97 ILE A N 1
ATOM 741 C CA . ILE A 1 97 ? -0.024 -2.639 3.217 1 98.88 97 ILE A CA 1
ATOM 742 C C . ILE A 1 97 ? -1.458 -2.668 2.693 1 98.88 97 ILE A C 1
ATOM 744 O O . ILE A 1 97 ? -2.275 -1.818 3.055 1 98.88 97 ILE A O 1
ATOM 748 N N . HIS A 1 98 ? -1.752 -3.648 1.853 1 98.94 98 HIS A N 1
ATOM 749 C CA . HIS A 1 98 ? -3.107 -3.781 1.33 1 98.94 98 HIS A CA 1
ATOM 750 C C . HIS A 1 98 ? -4.105 -4.039 2.453 1 98.94 98 HIS A C 1
ATOM 752 O O . HIS A 1 98 ? -5.219 -3.504 2.436 1 98.94 98 HIS A O 1
ATOM 758 N N . ILE A 1 99 ? -3.738 -4.902 3.371 1 98.94 99 ILE A N 1
ATOM 759 C CA . ILE A 1 99 ? -4.629 -5.203 4.488 1 98.94 99 ILE A CA 1
ATOM 760 C C . ILE A 1 99 ? -4.926 -3.924 5.27 1 98.94 99 ILE A C 1
ATOM 762 O O . ILE A 1 99 ? -6.082 -3.646 5.598 1 98.94 99 ILE A O 1
ATOM 766 N N . VAL A 1 100 ? -3.908 -3.154 5.543 1 98.94 100 VAL A N 1
ATOM 767 C CA . VAL A 1 100 ? -4.098 -1.92 6.297 1 98.94 100 VAL A CA 1
ATOM 768 C C . VAL A 1 100 ? -4.984 -0.959 5.508 1 98.94 100 VAL A C 1
ATOM 770 O O . VAL A 1 100 ? -5.863 -0.308 6.078 1 98.94 100 VAL A O 1
ATOM 773 N N . MET A 1 101 ? -4.754 -0.849 4.191 1 98.88 101 MET A N 1
ATOM 774 C CA . MET A 1 101 ? -5.605 -0.006 3.357 1 98.88 101 MET A CA 1
ATOM 775 C C . MET A 1 101 ? -7.051 -0.487 3.396 1 98.88 101 MET A C 1
ATOM 777 O O . MET A 1 101 ? -7.977 0.324 3.441 1 98.88 101 MET A O 1
ATOM 781 N N . ASN A 1 102 ? -7.273 -1.752 3.33 1 98.94 102 ASN A N 1
ATOM 782 C CA . ASN A 1 102 ? -8.625 -2.297 3.414 1 98.94 102 ASN A CA 1
ATOM 783 C C . ASN A 1 102 ? -9.266 -2.006 4.77 1 98.94 102 ASN A C 1
ATOM 785 O O . ASN A 1 102 ? -10.445 -1.679 4.844 1 98.94 102 ASN A O 1
ATOM 789 N N . LEU A 1 103 ? -8.516 -2.158 5.816 1 98.88 103 LEU A N 1
ATOM 790 C CA . LEU A 1 103 ? -9.023 -1.838 7.145 1 98.88 103 LEU A CA 1
ATOM 791 C C . LEU A 1 103 ? -9.391 -0.36 7.242 1 98.88 103 LEU A C 1
ATOM 793 O O . LEU A 1 103 ? -10.375 -0.003 7.891 1 98.88 103 LEU A O 1
ATOM 797 N N . ALA A 1 104 ? -8.547 0.442 6.684 1 98.44 104 ALA A N 1
ATOM 798 C CA . ALA A 1 104 ? -8.844 1.872 6.66 1 98.44 104 ALA A CA 1
ATOM 799 C C . ALA A 1 104 ? -10.18 2.145 5.973 1 98.44 104 ALA A C 1
ATOM 801 O O . ALA A 1 104 ? -10.977 2.951 6.453 1 98.44 104 ALA A O 1
ATOM 802 N N . CYS A 1 105 ? -10.445 1.506 4.883 1 97.94 105 CYS A N 1
ATOM 803 C CA . CYS A 1 105 ? -11.719 1.669 4.184 1 97.94 105 CYS A CA 1
ATOM 804 C C . CYS A 1 105 ? -12.875 1.159 5.027 1 97.94 105 CYS A C 1
ATOM 806 O O . CYS A 1 105 ? -13.898 1.83 5.152 1 97.94 105 CYS A O 1
ATOM 808 N N . ILE A 1 106 ? -12.688 -0.01 5.594 1 98.12 106 ILE A N 1
ATOM 809 C CA . ILE A 1 106 ? -13.734 -0.604 6.414 1 98.12 106 ILE A CA 1
ATOM 810 C C . ILE A 1 106 ? -14.141 0.369 7.52 1 98.12 106 ILE A C 1
ATOM 812 O O . ILE A 1 106 ? -15.328 0.497 7.836 1 98.12 106 ILE A O 1
ATOM 816 N N . SER A 1 107 ? -13.227 1.096 8.07 1 97 107 SER A N 1
ATOM 817 C CA . SER A 1 107 ? -13.492 1.997 9.188 1 97 107 SER A CA 1
ATOM 818 C C . SER A 1 107 ? -14.062 3.324 8.695 1 97 107 SER A C 1
ATOM 820 O O . SER A 1 107 ? -14.57 4.121 9.492 1 97 107 SER A O 1
ATOM 822 N N . SER A 1 108 ? -13.984 3.545 7.426 1 95.38 108 SER A N 1
ATOM 823 C CA . SER A 1 108 ? -14.32 4.871 6.918 1 95.38 108 SER A CA 1
ATOM 824 C C . SER A 1 108 ? -15.648 4.855 6.172 1 95.38 108 SER A C 1
ATOM 826 O O . SER A 1 108 ? -16.234 5.91 5.898 1 95.38 108 SER A O 1
ATOM 828 N N . TYR A 1 109 ? -16.094 3.723 5.793 1 94.88 109 TYR A N 1
ATOM 829 C CA . TYR A 1 109 ? -17.328 3.594 5.031 1 94.88 109 TYR A CA 1
ATOM 830 C C . TYR A 1 109 ? -18.422 2.922 5.867 1 94.88 109 TYR A C 1
ATOM 832 O O . TYR A 1 109 ? -18.109 2.227 6.84 1 94.88 109 TYR A O 1
ATOM 840 N N . SER A 1 110 ? -19.672 3.217 5.465 1 95.5 110 SER A N 1
ATOM 841 C CA . SER A 1 110 ? -20.828 2.711 6.215 1 95.5 110 SER A CA 1
ATOM 842 C C . SER A 1 110 ? -21.219 1.312 5.754 1 95.5 110 SER A C 1
ATOM 844 O O . SER A 1 110 ? -21.266 1.042 4.551 1 95.5 110 SER A O 1
ATOM 846 N N . TRP A 1 111 ? -21.484 0.455 6.734 1 95.81 111 TRP A N 1
ATOM 847 C CA . TRP A 1 111 ? -21.922 -0.906 6.441 1 95.81 111 TRP A CA 1
ATOM 848 C C . TRP A 1 111 ? -23.391 -0.928 6.031 1 95.81 111 TRP A C 1
ATOM 850 O O . TRP A 1 111 ? -23.875 -1.922 5.48 1 95.81 111 TRP A O 1
ATOM 860 N N . LYS A 1 112 ? -24.078 0.236 6.289 1 96.62 112 LYS A N 1
ATOM 861 C CA . LYS A 1 112 ? -25.516 0.301 6.078 1 96.62 112 LYS A CA 1
ATOM 862 C C . LYS A 1 112 ? -25.844 0.795 4.672 1 96.62 112 LYS A C 1
ATOM 864 O O . LYS A 1 112 ? -26.984 0.674 4.215 1 96.62 112 LYS A O 1
ATOM 869 N N . LYS A 1 113 ? -24.891 1.362 4.051 1 96 113 LYS A N 1
ATOM 870 C CA . LYS A 1 113 ? -25.109 1.916 2.717 1 96 113 LYS A CA 1
ATOM 871 C C . LYS A 1 113 ? -24.484 1.025 1.643 1 96 113 LYS A C 1
ATOM 873 O O . LYS A 1 113 ? -23.312 0.645 1.74 1 96 113 LYS A O 1
ATOM 878 N N . TRP A 1 114 ? -25.188 0.746 0.636 1 95.94 114 TRP A N 1
ATOM 879 C CA . TRP A 1 114 ? -24.734 -0.115 -0.448 1 95.94 114 TRP A CA 1
ATOM 880 C C . TRP A 1 114 ? -23.828 0.655 -1.407 1 95.94 114 TRP A C 1
ATOM 882 O O . TRP A 1 114 ? -22.875 0.098 -1.953 1 95.94 114 TRP A O 1
ATOM 892 N N . LEU A 1 115 ? -24.219 1.809 -1.703 1 96.38 115 LEU A N 1
ATOM 893 C CA . LEU A 1 115 ? -23.453 2.662 -2.605 1 96.38 115 LEU A CA 1
ATOM 894 C C . LEU A 1 115 ? -23 3.934 -1.896 1 96.38 115 LEU A C 1
ATOM 896 O O . LEU A 1 115 ? -23.828 4.652 -1.319 1 96.38 115 LEU A O 1
ATOM 900 N N . GLN A 1 116 ? -21.625 4.066 -1.927 1 92.94 116 GLN A N 1
ATOM 901 C CA . GLN A 1 116 ? -21.047 5.25 -1.308 1 92.94 116 GLN A CA 1
ATOM 902 C C . GLN A 1 116 ? -19.938 5.836 -2.174 1 92.94 116 GLN A C 1
ATOM 904 O O . GLN A 1 116 ? -18.891 5.203 -2.365 1 92.94 116 GLN A O 1
ATOM 909 N N . PHE A 1 117 ? -20.156 6.965 -2.73 1 80.19 117 PHE A N 1
ATOM 910 C CA . PHE A 1 117 ? -19.141 7.578 -3.58 1 80.19 117 PHE A CA 1
ATOM 911 C C . PHE A 1 117 ? -18.078 8.273 -2.74 1 80.19 117 PHE A C 1
ATOM 913 O O . PHE A 1 117 ? -16.906 8.352 -3.145 1 80.19 117 PHE A O 1
ATOM 920 N N . TYR A 1 118 ? -18.438 9.055 -1.759 1 70.06 118 TYR A N 1
ATOM 921 C CA . TYR A 1 118 ? -17.594 9.578 -0.691 1 70.06 118 TYR A CA 1
ATOM 922 C C . TYR A 1 118 ? -18.422 9.93 0.538 1 70.06 118 TYR A C 1
ATOM 924 O O . TYR A 1 118 ? -19.625 10.195 0.431 1 70.06 118 TYR A O 1
ATOM 932 N N . MET B 1 1 ? -13.539 8.57 9.578 1 64.25 1 MET B N 1
ATOM 933 C CA . MET B 1 1 ? -12.602 9.133 8.609 1 64.25 1 MET B CA 1
ATOM 934 C C . MET B 1 1 ? -11.242 9.375 9.25 1 64.25 1 MET B C 1
ATOM 936 O O . MET B 1 1 ? -10.219 8.914 8.742 1 64.25 1 MET B O 1
ATOM 940 N N . LYS B 1 2 ? -11.367 9.664 10.484 1 87.94 2 LYS B N 1
ATOM 941 C CA . LYS B 1 2 ? -10.109 10 11.141 1 87.94 2 LYS B CA 1
ATOM 942 C C . LYS B 1 2 ? -9.266 8.75 11.383 1 87.94 2 LYS B C 1
ATOM 944 O O . LYS B 1 2 ? -8.062 8.75 11.117 1 87.94 2 LYS B O 1
ATOM 949 N N . LEU B 1 3 ? -10.016 7.723 11.711 1 95.06 3 LEU B N 1
ATOM 950 C CA . LEU B 1 3 ? -9.281 6.496 12 1 95.06 3 LEU B CA 1
ATOM 951 C C . LEU B 1 3 ? -8.656 5.926 10.727 1 95.06 3 LEU B C 1
ATOM 953 O O . LEU B 1 3 ? -7.527 5.426 10.758 1 95.06 3 LEU B O 1
ATOM 957 N N . GLY B 1 4 ? -9.359 5.984 9.641 1 96.62 4 GLY B N 1
ATOM 958 C CA . GLY B 1 4 ? -8.844 5.488 8.367 1 96.62 4 GLY B CA 1
ATOM 959 C C . GLY B 1 4 ? -7.551 6.152 7.945 1 96.62 4 GLY B C 1
ATOM 960 O O . GLY B 1 4 ? -6.582 5.477 7.594 1 96.62 4 GLY B O 1
ATOM 961 N N . MET B 1 5 ? -7.516 7.402 8.039 1 97.25 5 MET B N 1
ATOM 962 C CA . MET B 1 5 ? -6.332 8.133 7.594 1 97.25 5 MET B CA 1
ATOM 963 C C . MET B 1 5 ? -5.188 7.965 8.586 1 97.25 5 MET B C 1
ATOM 965 O O . MET B 1 5 ? -4.016 8 8.203 1 97.25 5 MET B O 1
ATOM 969 N N . LEU B 1 6 ? -5.582 7.762 9.867 1 97.44 6 LEU B N 1
ATOM 970 C CA . LEU B 1 6 ? -4.551 7.449 10.852 1 97.44 6 LEU B CA 1
ATOM 971 C C . LEU B 1 6 ? -3.877 6.121 10.531 1 97.44 6 LEU B C 1
ATOM 973 O O . LEU B 1 6 ? -2.654 6 10.625 1 97.44 6 LEU B O 1
ATOM 977 N N . LEU B 1 7 ? -4.641 5.18 10.156 1 98.38 7 LEU B N 1
ATOM 978 C CA . LEU B 1 7 ? -4.102 3.879 9.773 1 98.38 7 LEU B CA 1
ATOM 979 C C . LEU B 1 7 ? -3.17 4.008 8.57 1 98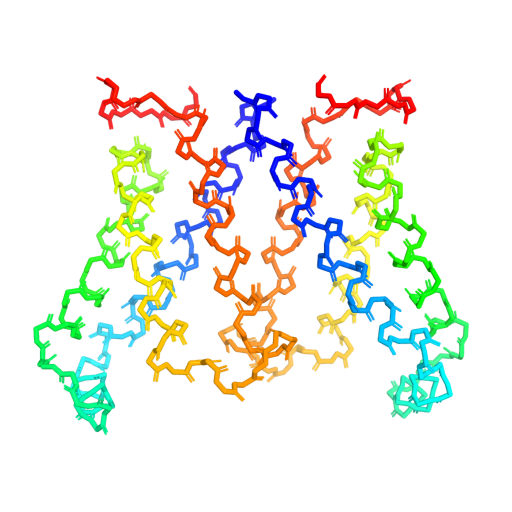.38 7 LEU B C 1
ATOM 981 O O . LEU B 1 7 ? -2.096 3.404 8.547 1 98.38 7 LEU B O 1
ATOM 985 N N . ILE B 1 8 ? -3.578 4.801 7.613 1 98.62 8 ILE B N 1
ATOM 986 C CA . ILE B 1 8 ? -2.77 4.996 6.414 1 98.62 8 ILE B CA 1
ATOM 987 C C . ILE B 1 8 ? -1.45 5.668 6.785 1 98.62 8 ILE B C 1
ATOM 989 O O . ILE B 1 8 ? -0.381 5.238 6.348 1 98.62 8 ILE B O 1
ATOM 993 N N . ARG B 1 9 ? -1.515 6.672 7.582 1 98.56 9 ARG B N 1
ATOM 994 C CA . ARG B 1 9 ? -0.313 7.383 8 1 98.56 9 ARG B CA 1
ATOM 995 C C . ARG B 1 9 ? 0.642 6.457 8.742 1 98.56 9 ARG B C 1
ATOM 997 O O . ARG B 1 9 ? 1.85 6.473 8.492 1 98.56 9 ARG B O 1
ATOM 1004 N N . TRP B 1 10 ? 0.125 5.652 9.602 1 98.69 10 TRP B N 1
ATOM 1005 C CA . TRP B 1 10 ? 0.972 4.75 10.375 1 98.69 10 TRP B CA 1
ATOM 1006 C C . TRP B 1 10 ? 1.541 3.643 9.492 1 98.69 10 TRP B C 1
ATOM 1008 O O . TRP B 1 10 ? 2.662 3.182 9.711 1 98.69 10 TRP B O 1
ATOM 1018 N N . MET B 1 11 ? 0.809 3.209 8.562 1 98.88 11 MET B N 1
ATOM 1019 C CA . MET B 1 11 ? 1.339 2.225 7.625 1 98.88 11 MET B CA 1
ATOM 1020 C C . MET B 1 11 ? 2.508 2.803 6.836 1 98.88 11 MET B C 1
ATOM 1022 O O . MET B 1 11 ? 3.523 2.133 6.641 1 98.88 11 MET B O 1
ATOM 1026 N N . LEU B 1 12 ? 2.346 4.051 6.355 1 98.88 12 LEU B N 1
ATOM 1027 C CA . LEU B 1 12 ? 3.443 4.727 5.676 1 98.88 12 LEU B CA 1
ATOM 1028 C C . LEU B 1 12 ? 4.66 4.848 6.59 1 98.88 12 LEU B C 1
ATOM 1030 O O . LEU B 1 12 ? 5.781 4.551 6.18 1 98.88 12 LEU B O 1
ATOM 1034 N N . ALA B 1 13 ? 4.398 5.289 7.82 1 98.81 13 ALA B N 1
ATOM 1035 C CA . ALA B 1 13 ? 5.484 5.426 8.789 1 98.81 13 ALA B CA 1
ATOM 1036 C C . ALA B 1 13 ? 6.234 4.109 8.961 1 98.81 13 ALA B C 1
ATOM 1038 O O . ALA B 1 13 ? 7.465 4.07 8.891 1 98.81 13 ALA B O 1
ATOM 1039 N N . THR B 1 14 ? 5.508 3.064 9.172 1 98.88 14 THR B N 1
ATOM 1040 C CA . THR B 1 14 ? 6.098 1.749 9.398 1 98.88 14 THR B CA 1
ATOM 1041 C C . THR B 1 14 ? 6.934 1.32 8.195 1 98.88 14 THR B C 1
ATOM 1043 O O . THR B 1 14 ? 8.07 0.863 8.352 1 98.88 14 THR B O 1
ATOM 1046 N N . SER B 1 15 ? 6.375 1.45 6.973 1 98.75 15 SER B N 1
ATOM 1047 C CA . SER B 1 15 ? 7.082 1.034 5.766 1 98.75 15 SER B CA 1
ATOM 1048 C C . SER B 1 15 ? 8.414 1.757 5.625 1 98.75 15 SER B C 1
ATOM 1050 O O . SER B 1 15 ? 9.453 1.122 5.426 1 98.75 15 SER B O 1
ATOM 1052 N N . PHE B 1 16 ? 8.406 3.047 5.75 1 98.88 16 PHE B N 1
ATOM 1053 C CA . PHE B 1 16 ? 9.625 3.812 5.508 1 98.88 16 PHE B CA 1
ATOM 1054 C C . PHE B 1 16 ? 10.602 3.652 6.668 1 98.88 16 PHE B C 1
ATOM 1056 O O . PHE B 1 16 ? 11.812 3.701 6.473 1 98.88 16 PHE B O 1
ATOM 1063 N N . LEU B 1 17 ? 10.094 3.441 7.922 1 98.81 17 LEU B N 1
ATOM 1064 C CA . LEU B 1 17 ? 10.992 3.15 9.031 1 98.81 17 LEU B CA 1
ATOM 1065 C C . LEU B 1 17 ? 11.742 1.84 8.805 1 98.81 17 LEU B C 1
ATOM 1067 O O . LEU B 1 17 ? 12.945 1.752 9.055 1 98.81 17 LEU B O 1
ATOM 1071 N N . VAL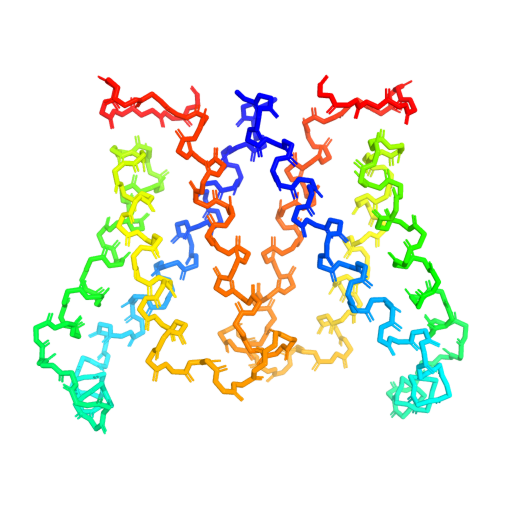 B 1 18 ? 11.031 0.818 8.375 1 98.56 18 VAL B N 1
ATOM 1072 C CA . VAL B 1 18 ? 11.648 -0.482 8.133 1 98.56 18 VAL B CA 1
ATOM 1073 C C . VAL B 1 18 ? 12.711 -0.356 7.039 1 98.56 18 VAL B C 1
ATOM 1075 O O . VAL B 1 18 ? 13.867 -0.728 7.246 1 98.56 18 VAL B O 1
ATOM 1078 N N . HIS B 1 19 ? 12.414 0.156 5.883 1 98.25 19 HIS B N 1
ATOM 1079 C CA . HIS B 1 19 ? 13.344 0.281 4.762 1 98.25 19 HIS B CA 1
ATOM 1080 C C . HIS B 1 19 ? 14.492 1.225 5.102 1 98.25 19 HIS B C 1
ATOM 1082 O O . HIS B 1 19 ? 15.648 0.945 4.777 1 98.25 19 HIS B O 1
ATOM 1088 N N . GLY B 1 20 ? 14.07 2.393 5.73 1 98.19 20 GLY B N 1
ATOM 1089 C CA . GLY B 1 20 ? 15.102 3.346 6.121 1 98.19 20 GLY B CA 1
ATOM 1090 C C . GLY B 1 20 ? 16.094 2.779 7.121 1 98.19 20 GLY B C 1
ATOM 1091 O O . GLY B 1 20 ? 17.281 3.057 7.043 1 98.19 20 GLY B O 1
ATOM 1092 N N . THR B 1 21 ? 15.609 2.061 8.109 1 98.19 21 THR B N 1
ATOM 1093 C CA . THR B 1 21 ? 16.469 1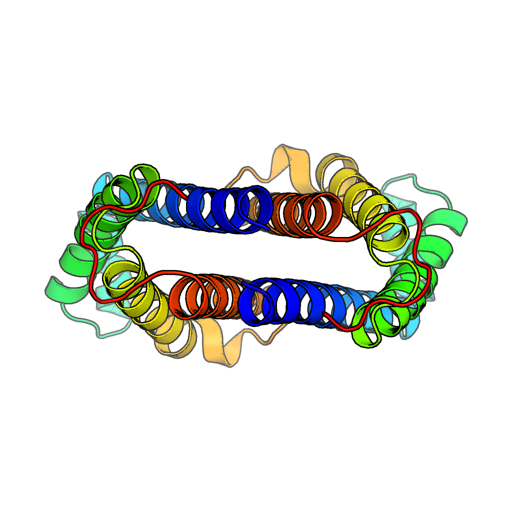.467 9.125 1 98.19 21 THR B CA 1
ATOM 1094 C C . THR B 1 21 ? 17.422 0.441 8.492 1 98.19 21 THR B C 1
ATOM 1096 O O . THR B 1 21 ? 18.594 0.389 8.828 1 98.19 21 THR B O 1
ATOM 1099 N N . LEU B 1 22 ? 16.938 -0.402 7.582 1 97.44 22 LEU B N 1
ATOM 1100 C CA . LEU B 1 22 ? 17.781 -1.369 6.883 1 97.44 22 LEU B CA 1
ATOM 1101 C C . LEU B 1 22 ? 18.891 -0.665 6.105 1 97.44 22 LEU B C 1
ATOM 1103 O O . LEU B 1 22 ? 20.031 -1.111 6.113 1 97.44 22 LEU B O 1
ATOM 1107 N N . LYS B 1 23 ? 18.547 0.463 5.449 1 97.75 23 LYS B N 1
ATOM 1108 C CA . LYS B 1 23 ? 19.547 1.243 4.727 1 97.75 23 LYS B CA 1
ATOM 1109 C C . LYS B 1 23 ? 20.562 1.858 5.684 1 97.75 23 LYS B C 1
ATOM 1111 O O . LYS B 1 23 ? 21.75 1.932 5.371 1 97.75 23 LYS B O 1
ATOM 1116 N N . PHE B 1 24 ? 20 2.277 6.773 1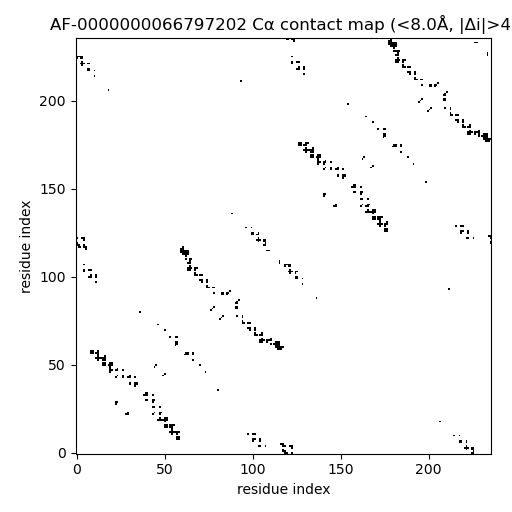 96.88 24 PHE B N 1
ATOM 1117 C CA . PHE B 1 24 ? 20.844 2.963 7.75 1 96.88 24 PHE B CA 1
ATOM 1118 C C . PHE B 1 24 ? 21.844 1.995 8.383 1 96.88 24 PHE B C 1
ATOM 1120 O O . PHE B 1 24 ? 23.016 2.33 8.555 1 96.88 24 PHE B O 1
ATOM 1127 N N . VAL B 1 25 ? 21.406 0.852 8.812 1 97.25 25 VAL B N 1
ATOM 1128 C CA . VAL B 1 25 ? 22.234 -0.153 9.453 1 97.25 25 VAL B CA 1
ATOM 1129 C C . VAL B 1 25 ? 23.328 -0.618 8.484 1 97.25 25 VAL B C 1
ATOM 1131 O O . VAL B 1 25 ? 24.453 -0.871 8.883 1 97.25 25 VAL B O 1
ATOM 1134 N N . ASP B 1 26 ? 23.016 -0.715 7.18 1 98 26 ASP B N 1
ATOM 1135 C CA . ASP B 1 26 ? 24 -1.034 6.152 1 98 26 ASP B CA 1
ATOM 1136 C C . ASP B 1 26 ? 24.203 0.141 5.199 1 98 26 ASP B C 1
ATOM 1138 O O . ASP B 1 26 ? 24.062 -0.007 3.982 1 98 26 ASP B O 1
ATOM 1142 N N . LEU B 1 27 ? 24.641 1.214 5.793 1 97.75 27 LEU B N 1
ATOM 1143 C CA . LEU B 1 27 ? 24.797 2.443 5.023 1 97.75 27 LEU B CA 1
ATOM 1144 C C . LEU B 1 27 ? 25.859 2.273 3.934 1 97.75 27 LEU B C 1
ATOM 1146 O O . LEU B 1 27 ? 25.672 2.752 2.812 1 97.75 27 LEU B O 1
ATOM 1150 N N . ASP B 1 28 ? 26.953 1.585 4.281 1 98.12 28 ASP B N 1
ATOM 1151 C CA . ASP B 1 28 ? 28.016 1.354 3.307 1 98.12 28 ASP B CA 1
ATOM 1152 C C . ASP B 1 28 ? 27.5 0.55 2.113 1 98.12 28 ASP B C 1
ATOM 1154 O O . ASP B 1 28 ? 27.797 0.878 0.963 1 98.12 28 ASP B O 1
ATOM 1158 N N . GLY B 1 29 ? 26.781 -0.53 2.387 1 98.06 29 GLY B N 1
ATOM 1159 C CA . GLY B 1 29 ? 26.156 -1.309 1.322 1 98.06 29 GLY B CA 1
ATOM 1160 C C . GLY B 1 29 ? 25.203 -0.5 0.467 1 98.06 29 GLY B C 1
ATOM 1161 O O . GLY B 1 29 ? 25.172 -0.662 -0.754 1 98.06 29 GLY B O 1
ATOM 1162 N N . THR B 1 30 ? 24.453 0.352 1.144 1 97.56 30 THR B N 1
ATOM 1163 C CA . THR B 1 30 ? 23.5 1.197 0.428 1 97.56 30 THR B CA 1
ATOM 1164 C C . THR B 1 30 ? 24.234 2.182 -0.482 1 97.56 30 THR B C 1
ATOM 1166 O O . THR B 1 30 ? 23.844 2.377 -1.634 1 97.56 30 THR B O 1
ATOM 1169 N N . ILE B 1 31 ? 25.312 2.836 0.048 1 97.88 31 ILE B N 1
ATOM 1170 C CA . ILE B 1 31 ? 26.109 3.777 -0.73 1 97.88 31 ILE B CA 1
ATOM 1171 C C . ILE B 1 31 ? 26.703 3.072 -1.947 1 97.88 31 ILE B C 1
ATOM 1173 O O . ILE B 1 31 ? 26.656 3.598 -3.062 1 97.88 31 ILE B O 1
ATOM 1177 N N . HIS B 1 32 ? 27.219 1.898 -1.812 1 98.06 32 HIS B N 1
ATOM 1178 C CA . HIS B 1 32 ? 27.828 1.138 -2.9 1 98.06 32 HIS B CA 1
ATOM 1179 C C . HIS B 1 32 ? 26.781 0.764 -3.951 1 98.06 32 HIS B C 1
ATOM 1181 O O . HIS B 1 32 ? 27.031 0.909 -5.152 1 98.06 32 HIS B O 1
ATOM 1187 N N . PHE B 1 33 ? 25.641 0.309 -3.529 1 96.38 33 PHE B N 1
ATOM 1188 C CA . PHE B 1 33 ? 24.578 -0.097 -4.445 1 96.38 33 PHE B CA 1
ATOM 1189 C C . PHE B 1 33 ? 24.094 1.088 -5.273 1 96.38 33 PHE B C 1
ATOM 1191 O O . PHE B 1 33 ? 24.047 1.016 -6.5 1 96.38 33 PHE B O 1
ATOM 1198 N N . LEU B 1 34 ? 23.719 2.154 -4.59 1 95.69 34 LEU B N 1
ATOM 1199 C CA . LEU B 1 34 ? 23.234 3.33 -5.309 1 95.69 34 LEU B CA 1
ATOM 1200 C C . LEU B 1 34 ? 24.344 3.916 -6.188 1 95.69 34 LEU B C 1
ATOM 1202 O O . LEU B 1 34 ? 24.062 4.445 -7.266 1 95.69 34 LEU B O 1
ATOM 1206 N N . GLY B 1 35 ? 25.578 3.824 -5.672 1 96.81 35 GLY B N 1
ATOM 1207 C CA . GLY B 1 35 ? 26.719 4.219 -6.488 1 96.81 35 GLY B CA 1
ATOM 1208 C C . GLY B 1 35 ? 26.797 3.465 -7.801 1 96.81 35 GLY B C 1
ATOM 1209 O O . GLY B 1 35 ? 27.125 4.047 -8.836 1 96.81 35 GLY B O 1
ATOM 1210 N N . SER B 1 36 ? 26.562 2.219 -7.793 1 97 36 SER B N 1
ATOM 1211 C CA . SER B 1 36 ? 26.609 1.391 -8.992 1 97 36 SER B CA 1
ATOM 1212 C C . SER B 1 36 ? 25.547 1.824 -10 1 97 36 SER B C 1
ATOM 1214 O O . SER B 1 36 ? 25.625 1.48 -11.18 1 97 36 SER B O 1
ATOM 1216 N N . LEU B 1 37 ? 24.531 2.541 -9.531 1 94 37 LEU B N 1
ATOM 1217 C CA . LEU B 1 37 ? 23.484 3.082 -10.391 1 94 37 LEU B CA 1
ATOM 1218 C C . LEU B 1 37 ? 23.812 4.504 -10.828 1 94 37 LEU B C 1
ATOM 1220 O O . LEU B 1 37 ? 23.016 5.16 -11.484 1 94 37 LEU B O 1
ATOM 1224 N N . GLY B 1 38 ? 24.938 5.062 -10.336 1 95.75 38 GLY B N 1
ATOM 1225 C CA . GLY B 1 38 ? 25.406 6.375 -10.75 1 95.75 38 GLY B CA 1
ATOM 1226 C C . GLY B 1 38 ? 24.953 7.488 -9.828 1 95.75 38 GLY B C 1
ATOM 1227 O O . GLY B 1 38 ? 25.062 8.672 -10.164 1 95.75 38 GLY B O 1
ATOM 1228 N N . LEU B 1 39 ? 24.453 7.07 -8.695 1 96.5 39 LEU B N 1
ATOM 1229 C CA . LEU B 1 39 ? 23.969 8.078 -7.758 1 96.5 39 LEU B CA 1
ATOM 1230 C C . LEU B 1 39 ? 25.047 8.43 -6.738 1 96.5 39 LEU B C 1
ATOM 1232 O O . LEU B 1 39 ? 25.828 7.562 -6.328 1 96.5 39 LEU B O 1
ATOM 1236 N N . PRO B 1 40 ? 25.125 9.68 -6.344 1 97.5 40 PRO B N 1
ATOM 1237 C CA . PRO B 1 40 ? 26.125 10.07 -5.348 1 97.5 40 PRO B CA 1
ATOM 1238 C C . PRO B 1 40 ? 25.797 9.555 -3.949 1 97.5 40 PRO B C 1
ATOM 1240 O O . PRO B 1 40 ? 24.641 9.297 -3.637 1 97.5 40 PRO B O 1
ATOM 1243 N N . PRO B 1 41 ? 26.797 9.5 -3.059 1 97.5 41 PRO B N 1
ATOM 1244 C CA . PRO B 1 41 ? 26.609 9.016 -1.69 1 97.5 41 PRO B CA 1
ATOM 1245 C C . PRO B 1 41 ? 25.609 9.852 -0.893 1 97.5 41 PRO B C 1
ATOM 1247 O O . PRO B 1 41 ? 24.953 9.344 0.009 1 97.5 41 PRO B O 1
ATOM 1250 N N . THR B 1 42 ? 25.484 11.055 -1.213 1 98 42 THR B N 1
ATOM 1251 C CA . THR B 1 42 ? 24.578 11.953 -0.502 1 98 42 THR B CA 1
ATOM 1252 C C . THR B 1 42 ? 23.141 11.461 -0.595 1 98 42 THR B C 1
ATOM 1254 O O . THR B 1 42 ? 22.359 11.625 0.348 1 98 42 THR B O 1
ATOM 1257 N N . ILE B 1 43 ? 22.812 10.859 -1.702 1 97.38 43 ILE B N 1
ATOM 1258 C CA . ILE B 1 43 ? 21.453 10.352 -1.882 1 97.38 43 ILE B CA 1
ATOM 1259 C C . ILE B 1 43 ? 21.219 9.172 -0.947 1 97.38 43 ILE B C 1
ATOM 1261 O O . ILE B 1 43 ? 20.141 9.055 -0.348 1 97.38 43 ILE B O 1
ATOM 1265 N N . ALA B 1 44 ? 22.203 8.383 -0.812 1 96.88 44 ALA B N 1
ATOM 1266 C CA . ALA B 1 44 ? 22.094 7.234 0.089 1 96.88 44 ALA B CA 1
ATOM 1267 C C . ALA B 1 44 ? 21.875 7.691 1.53 1 96.88 44 ALA B C 1
ATOM 1269 O O . ALA B 1 44 ? 21.047 7.137 2.244 1 96.88 44 ALA B O 1
ATOM 1270 N N . VAL B 1 45 ? 22.625 8.664 1.888 1 97.56 45 VAL B N 1
ATOM 1271 C CA . VAL B 1 45 ? 22.547 9.164 3.256 1 97.56 45 VAL B CA 1
ATOM 1272 C C . VAL B 1 45 ? 21.203 9.836 3.49 1 97.56 45 VAL B C 1
ATOM 1274 O O . VAL B 1 45 ? 20.547 9.594 4.516 1 97.56 45 VAL B O 1
ATOM 1277 N N . LEU B 1 46 ? 20.797 10.594 2.525 1 97.31 46 LEU B N 1
ATOM 1278 C CA . LEU B 1 46 ? 19.531 11.305 2.627 1 97.31 46 LEU B CA 1
ATOM 1279 C C . LEU B 1 46 ? 18.359 10.328 2.725 1 97.31 46 LEU B C 1
ATOM 1281 O O . LEU B 1 46 ? 17.453 10.523 3.531 1 97.31 46 LEU B O 1
ATOM 1285 N N . MET B 1 47 ? 18.375 9.359 1.945 1 96.69 47 MET B N 1
ATOM 1286 C CA . MET B 1 47 ? 17.312 8.375 1.975 1 96.69 47 MET B CA 1
ATOM 1287 C C . MET B 1 47 ? 17.312 7.598 3.287 1 96.69 47 MET B C 1
ATOM 1289 O O . MET B 1 47 ? 16.266 7.422 3.916 1 96.69 47 MET B O 1
ATOM 1293 N N . SER B 1 48 ? 18.5 7.16 3.668 1 97.25 48 SER B N 1
ATOM 1294 C CA . SER B 1 48 ? 18.625 6.352 4.875 1 97.25 48 SER B CA 1
ATOM 1295 C C . SER B 1 48 ? 18.156 7.117 6.105 1 97.25 48 SER B C 1
ATOM 1297 O O . SER B 1 48 ? 17.25 6.672 6.816 1 97.25 48 SER B O 1
ATOM 1299 N N . ILE B 1 49 ? 18.641 8.281 6.324 1 97.69 49 ILE B N 1
ATOM 1300 C CA . ILE B 1 49 ? 18.328 9.078 7.504 1 97.69 49 ILE B CA 1
ATOM 1301 C C . ILE B 1 49 ? 16.953 9.727 7.352 1 97.69 49 ILE B C 1
ATOM 1303 O O . ILE B 1 49 ? 16.172 9.75 8.297 1 97.69 49 ILE B O 1
ATOM 1307 N N . GLY B 1 50 ? 16.75 10.281 6.152 1 98.38 50 GLY B N 1
ATOM 1308 C CA . GLY B 1 50 ? 15.477 10.945 5.895 1 98.38 50 GLY B CA 1
ATOM 1309 C C . GLY B 1 50 ? 14.281 10.031 6.07 1 98.38 50 GLY B C 1
ATOM 1310 O O . GLY B 1 50 ? 13.242 10.453 6.59 1 98.38 50 GLY B O 1
ATOM 1311 N N . GLU B 1 51 ? 14.422 8.828 5.629 1 98.81 51 GLU B N 1
ATOM 1312 C CA . GLU B 1 51 ? 13.328 7.879 5.773 1 98.81 51 GLU B CA 1
ATOM 1313 C C . GLU B 1 51 ? 13.07 7.543 7.238 1 98.81 51 GLU B C 1
ATOM 1315 O O . GLU B 1 51 ? 11.922 7.434 7.668 1 98.81 51 GLU B O 1
ATOM 1320 N N . VAL B 1 52 ? 14.117 7.402 8 1 98.69 52 VAL B N 1
ATOM 1321 C CA . VAL B 1 52 ? 13.969 7.074 9.414 1 98.69 52 VAL B CA 1
ATOM 1322 C C . VAL B 1 52 ? 13.352 8.258 10.156 1 98.69 52 VAL B C 1
ATOM 1324 O O . VAL B 1 52 ? 12.367 8.102 10.875 1 98.69 52 VAL B O 1
ATOM 1327 N N . VAL B 1 53 ? 13.883 9.406 9.977 1 98.75 53 VAL B N 1
ATOM 1328 C CA . VAL B 1 53 ? 13.406 10.609 10.656 1 98.75 53 VAL B CA 1
ATOM 1329 C C . VAL B 1 53 ? 11.977 10.914 10.227 1 98.75 53 VAL B C 1
ATOM 1331 O O . VAL B 1 53 ? 11.125 11.242 11.062 1 98.75 53 VAL B O 1
ATOM 1334 N N . GLY B 1 54 ? 11.766 10.852 8.914 1 98.81 54 GLY B N 1
ATOM 1335 C CA . GLY B 1 54 ? 10.414 11.062 8.422 1 98.81 54 GLY B CA 1
ATOM 1336 C C . GLY B 1 54 ? 9.414 10.078 8.992 1 98.81 54 GLY B C 1
ATOM 1337 O O . GLY B 1 54 ? 8.289 10.453 9.32 1 98.81 54 GLY B O 1
ATOM 1338 N N . GLY B 1 55 ? 9.82 8.781 9.023 1 98.81 55 GLY B N 1
ATOM 1339 C CA . GLY B 1 55 ? 8.953 7.773 9.609 1 98.81 55 GLY B CA 1
ATOM 1340 C C . GLY B 1 55 ? 8.586 8.07 11.055 1 98.81 55 GLY B C 1
ATOM 1341 O O . GLY B 1 55 ? 7.43 7.934 11.453 1 98.81 55 GLY B O 1
ATOM 1342 N N . LEU B 1 56 ? 9.5 8.477 11.859 1 98.69 56 LEU B N 1
ATOM 1343 C CA . LEU B 1 56 ? 9.258 8.852 13.242 1 98.69 56 LEU B CA 1
ATOM 1344 C C . LEU B 1 56 ? 8.32 10.055 13.328 1 98.69 56 LEU B C 1
ATOM 1346 O O . LEU B 1 56 ? 7.43 10.102 14.18 1 98.69 56 LEU B O 1
ATOM 1350 N N . ALA B 1 57 ? 8.555 11.016 12.516 1 98.62 57 ALA B N 1
ATOM 1351 C CA . ALA B 1 57 ? 7.695 12.195 12.461 1 98.62 57 ALA B CA 1
ATOM 1352 C C . ALA B 1 57 ? 6.262 11.812 12.109 1 98.62 57 ALA B C 1
ATOM 1354 O O . ALA B 1 57 ? 5.309 12.305 12.719 1 98.62 57 ALA B O 1
ATOM 1355 N N . LEU B 1 58 ? 6.121 10.922 11.133 1 98.44 58 LEU B N 1
ATOM 1356 C CA . LEU B 1 58 ? 4.793 10.508 10.688 1 98.44 58 LEU B CA 1
ATOM 1357 C C . LEU B 1 58 ? 4.059 9.75 11.781 1 98.44 58 LEU B C 1
ATOM 1359 O O . LEU B 1 58 ? 2.834 9.844 11.898 1 98.44 58 LEU B O 1
ATOM 1363 N N . ILE B 1 59 ? 4.809 9 12.57 1 98 59 ILE B N 1
ATOM 1364 C CA . ILE B 1 59 ? 4.18 8.242 13.648 1 98 59 ILE B CA 1
ATOM 1365 C C . ILE B 1 59 ? 3.43 9.195 14.578 1 98 59 ILE B C 1
ATOM 1367 O O . ILE B 1 59 ? 2.299 8.914 14.977 1 98 59 ILE B O 1
ATOM 1371 N N . ILE B 1 60 ? 3.951 10.391 14.836 1 97.44 60 ILE B N 1
ATOM 1372 C CA . ILE B 1 60 ? 3.365 11.266 15.836 1 97.44 60 ILE B CA 1
ATOM 1373 C C . ILE B 1 60 ? 2.561 12.375 15.148 1 97.44 60 ILE B C 1
ATOM 1375 O O . ILE B 1 60 ? 1.949 13.211 15.82 1 97.44 60 ILE B O 1
ATOM 1379 N N . GLY B 1 61 ? 2.566 12.43 13.898 1 97.69 61 GLY B N 1
ATOM 1380 C CA . GLY B 1 61 ? 1.795 13.406 13.148 1 97.69 61 GLY B CA 1
ATOM 1381 C C . GLY B 1 61 ? 2.486 14.75 13.039 1 97.69 61 GLY B C 1
ATOM 1382 O O . GLY B 1 61 ? 1.827 15.789 12.992 1 97.69 61 GLY B O 1
ATOM 1383 N N . PHE B 1 62 ? 3.822 14.664 13.047 1 98.06 62 PHE B N 1
ATOM 1384 C CA . PHE B 1 62 ? 4.617 15.883 12.945 1 98.06 62 PHE B CA 1
ATOM 1385 C C . PHE B 1 62 ? 4.926 16.203 11.492 1 98.06 62 PHE B C 1
ATOM 1387 O O . PHE B 1 62 ? 5.539 15.398 10.789 1 98.06 62 PHE B O 1
ATOM 1394 N N . LEU B 1 63 ? 4.5 17.422 10.953 1 97.88 63 LEU B N 1
ATOM 1395 C CA . LEU B 1 63 ? 4.777 17.906 9.602 1 97.88 63 LEU B CA 1
ATOM 1396 C C . LEU B 1 63 ? 4.344 16.891 8.555 1 97.88 63 LEU B C 1
ATOM 1398 O O . LEU B 1 63 ? 5.07 16.641 7.586 1 97.88 63 LEU B O 1
ATOM 1402 N N . THR B 1 64 ? 3.209 16.344 8.773 1 97.88 64 THR B N 1
ATOM 1403 C CA . THR B 1 64 ? 2.756 15.164 8.039 1 97.88 64 THR B CA 1
ATOM 1404 C C . THR B 1 64 ? 2.766 15.43 6.535 1 97.88 64 THR B C 1
ATOM 1406 O O . THR B 1 64 ? 3.414 14.711 5.773 1 97.88 64 THR B O 1
ATOM 1409 N N . PRO B 1 65 ? 2.127 16.5 6.027 1 98.06 65 PRO B N 1
ATOM 1410 C CA . PRO B 1 65 ? 2.111 16.656 4.57 1 98.06 65 PRO B CA 1
ATOM 1411 C C . PRO B 1 65 ? 3.5 16.891 3.984 1 98.06 65 PRO B C 1
ATOM 1413 O O . PRO B 1 65 ? 3.785 16.453 2.863 1 98.06 65 PRO B O 1
ATOM 1416 N N . TYR B 1 66 ? 4.387 17.547 4.66 1 98.56 66 TYR B N 1
ATOM 1417 C CA . TYR B 1 66 ? 5.742 17.781 4.18 1 98.56 66 TYR B CA 1
ATOM 1418 C C . TYR B 1 66 ? 6.531 16.484 4.09 1 98.56 66 TYR B C 1
ATOM 1420 O O . TYR B 1 66 ? 7.246 16.25 3.113 1 98.56 66 TYR B O 1
ATOM 1428 N N . VAL B 1 67 ? 6.434 15.711 5.137 1 98.69 67 VAL B N 1
ATOM 1429 C CA . VAL B 1 67 ? 7.09 14.406 5.141 1 98.69 67 VAL B CA 1
ATOM 1430 C C . VAL B 1 67 ? 6.57 13.562 3.982 1 98.69 67 VAL B C 1
ATOM 1432 O O . VAL B 1 67 ? 7.344 12.867 3.312 1 98.69 67 VAL B O 1
ATOM 1435 N N . ASN B 1 68 ? 5.301 13.625 3.754 1 98.88 68 ASN B N 1
ATOM 1436 C CA . ASN B 1 68 ? 4.715 12.844 2.67 1 98.88 68 ASN B CA 1
ATOM 1437 C C . ASN B 1 68 ? 5.258 13.266 1.311 1 98.88 68 ASN B C 1
ATOM 1439 O O . ASN B 1 68 ? 5.426 12.438 0.417 1 98.88 68 ASN B O 1
ATOM 1443 N N . VAL B 1 69 ? 5.469 14.547 1.108 1 98.88 69 VAL B N 1
ATOM 1444 C CA . VAL B 1 69 ? 6.07 15.008 -0.138 1 98.88 69 VAL B CA 1
ATOM 1445 C C . VAL B 1 69 ? 7.457 14.391 -0.301 1 98.88 69 VAL B C 1
ATOM 1447 O O . VAL B 1 69 ? 7.809 13.914 -1.384 1 98.88 69 VAL B O 1
ATOM 1450 N N . PHE B 1 70 ? 8.234 14.422 0.746 1 98.81 70 PHE B N 1
ATOM 1451 C CA . PHE B 1 70 ? 9.562 13.812 0.721 1 98.81 70 PHE B CA 1
ATOM 1452 C C . PHE B 1 70 ? 9.477 12.336 0.34 1 98.81 70 PHE B C 1
ATOM 1454 O O . PHE B 1 70 ? 10.25 11.859 -0.492 1 98.81 70 PHE B O 1
ATOM 1461 N N . TYR B 1 71 ? 8.539 11.617 0.932 1 98.88 71 TYR B N 1
ATOM 1462 C CA . TYR B 1 71 ? 8.406 10.18 0.685 1 98.88 71 TYR B CA 1
ATOM 1463 C C . TYR B 1 71 ? 7.969 9.914 -0.75 1 98.88 71 TYR B C 1
ATOM 1465 O O . TYR B 1 71 ? 8.367 8.914 -1.352 1 98.88 71 TYR B O 1
ATOM 1473 N N . ILE B 1 72 ? 7.16 10.797 -1.359 1 98.94 72 ILE B N 1
ATOM 1474 C CA . ILE B 1 72 ? 6.812 10.656 -2.77 1 98.94 72 ILE B CA 1
ATOM 1475 C C . ILE B 1 72 ? 8.07 10.773 -3.627 1 98.94 72 ILE B C 1
ATOM 1477 O O . ILE B 1 72 ? 8.258 10.008 -4.574 1 98.94 72 ILE B O 1
ATOM 1481 N N . CYS B 1 73 ? 8.93 11.711 -3.279 1 98.62 73 CYS B N 1
ATOM 1482 C CA . CYS B 1 73 ? 10.172 11.867 -4.016 1 98.62 73 CYS B CA 1
ATOM 1483 C C . CYS B 1 73 ? 11.023 10.609 -3.924 1 98.62 73 CYS B C 1
ATOM 1485 O O . CYS B 1 73 ? 11.633 10.188 -4.91 1 98.62 73 CYS B O 1
ATOM 1487 N N . VAL B 1 74 ? 11.117 10.039 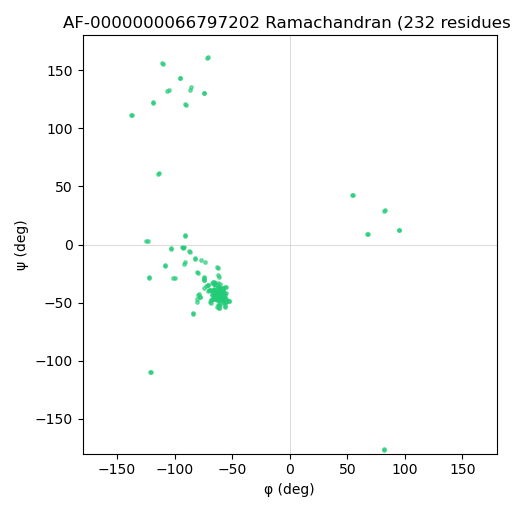-2.734 1 98.25 74 VAL B N 1
ATOM 1488 C CA . VAL B 1 74 ? 11.859 8.797 -2.541 1 98.25 74 VAL B CA 1
ATOM 1489 C C . VAL B 1 74 ? 11.289 7.703 -3.438 1 98.25 74 VAL B C 1
ATOM 1491 O O . VAL B 1 74 ? 12.031 6.984 -4.105 1 98.25 74 VAL B O 1
ATOM 1494 N N . MET B 1 75 ? 9.969 7.566 -3.492 1 98.5 75 MET B N 1
ATOM 1495 C CA . MET B 1 75 ? 9.328 6.535 -4.301 1 98.5 75 MET B CA 1
ATOM 1496 C C . MET B 1 75 ? 9.57 6.777 -5.785 1 98.5 75 MET B C 1
ATOM 1498 O O . MET B 1 75 ? 9.797 5.828 -6.539 1 98.5 75 MET B O 1
ATOM 1502 N N . LEU B 1 76 ? 9.477 8.039 -6.215 1 98.25 76 LEU B N 1
ATOM 1503 C CA . LEU B 1 76 ? 9.758 8.359 -7.613 1 98.25 76 LEU B CA 1
ATOM 1504 C C . LEU B 1 76 ? 11.203 8.031 -7.965 1 98.25 76 LEU B C 1
ATOM 1506 O O . LEU B 1 76 ? 11.484 7.52 -9.055 1 98.25 76 LEU B O 1
ATOM 1510 N N . GLY B 1 77 ? 12.109 8.398 -7.09 1 96.62 77 GLY B N 1
ATOM 1511 C CA . GLY B 1 77 ? 13.492 8.016 -7.297 1 96.62 77 GLY B CA 1
ATOM 1512 C C . GLY B 1 77 ? 13.672 6.516 -7.465 1 96.62 77 GLY B C 1
ATOM 1513 O O . GLY B 1 77 ? 14.414 6.074 -8.344 1 96.62 77 GLY B O 1
ATOM 1514 N N . SER B 1 78 ? 13.047 5.754 -6.574 1 96.19 78 SER B N 1
ATOM 1515 C CA . SER B 1 78 ? 13.117 4.297 -6.672 1 96.19 78 SER B CA 1
ATOM 1516 C C . SER B 1 78 ? 12.578 3.809 -8.016 1 96.19 78 SER B C 1
ATOM 1518 O O . SER B 1 78 ? 13.18 2.947 -8.656 1 96.19 78 SER B O 1
ATOM 1520 N N . ILE B 1 79 ? 11.445 4.363 -8.5 1 97.44 79 ILE B N 1
ATOM 1521 C CA . ILE B 1 79 ? 10.836 3.949 -9.758 1 97.44 79 ILE B CA 1
ATOM 1522 C C . ILE B 1 79 ? 11.789 4.242 -10.914 1 97.44 79 ILE B C 1
ATOM 1524 O O . ILE B 1 79 ? 12.094 3.359 -11.719 1 97.44 79 ILE B O 1
ATOM 1528 N N . PHE B 1 80 ? 12.359 5.375 -11.008 1 95.5 80 PHE B N 1
ATOM 1529 C CA . PHE B 1 80 ? 13.102 5.828 -12.172 1 95.5 80 PHE B CA 1
ATOM 1530 C C . PHE B 1 80 ? 14.508 5.242 -12.18 1 95.5 80 PHE B C 1
ATOM 1532 O O . PHE B 1 80 ? 15.109 5.059 -13.25 1 95.5 80 PHE B O 1
ATOM 1539 N N . THR B 1 81 ? 15.039 4.863 -11.07 1 91.81 81 THR B N 1
ATOM 1540 C CA . THR B 1 81 ? 16.422 4.395 -11.023 1 91.81 81 THR B CA 1
ATOM 1541 C C . THR B 1 81 ? 16.469 2.869 -10.969 1 91.81 81 THR B C 1
ATOM 1543 O O . THR B 1 81 ? 17.438 2.258 -11.43 1 91.81 81 THR B O 1
ATOM 1546 N N . LEU B 1 82 ? 15.453 2.266 -10.406 1 90.69 82 LEU B N 1
ATOM 1547 C CA . LEU B 1 82 ? 15.586 0.843 -10.117 1 90.69 82 LEU B CA 1
ATOM 1548 C C . LEU B 1 82 ? 14.484 0.042 -10.797 1 90.69 82 LEU B C 1
ATOM 1550 O O . LEU B 1 82 ? 14.672 -1.133 -11.117 1 90.69 82 LEU B O 1
ATOM 1554 N N . LYS B 1 83 ? 13.336 0.67 -10.992 1 92.69 83 LYS B N 1
ATOM 1555 C CA . LYS B 1 83 ? 12.211 -0.231 -11.195 1 92.69 83 LYS B CA 1
ATOM 1556 C C . LYS B 1 83 ? 11.508 0.055 -12.523 1 92.69 83 LYS B C 1
ATOM 1558 O O . LYS B 1 83 ? 10.547 -0.625 -12.883 1 92.69 83 LYS B O 1
ATOM 1563 N N . LEU B 1 84 ? 11.961 0.944 -13.312 1 90.94 84 LEU B N 1
ATOM 1564 C CA . LEU B 1 84 ? 11.273 1.355 -14.531 1 90.94 84 LEU B CA 1
ATOM 1565 C C . LEU B 1 84 ? 11.117 0.18 -15.484 1 90.94 84 LEU B C 1
ATOM 1567 O O . LEU B 1 84 ? 10.086 0.054 -16.156 1 90.94 84 LEU B O 1
ATOM 1571 N N . THR B 1 85 ? 12.102 -0.676 -15.586 1 92.81 85 THR B N 1
ATOM 1572 C CA . THR B 1 85 ? 12.086 -1.746 -16.578 1 92.81 85 THR B CA 1
ATOM 1573 C C . THR B 1 85 ? 11.469 -3.014 -15.992 1 92.81 85 THR B C 1
ATOM 1575 O O . THR B 1 85 ? 11.367 -4.035 -16.672 1 92.81 85 THR B O 1
ATOM 1578 N N . ARG B 1 86 ? 11.078 -3.012 -14.695 1 94.62 86 ARG B N 1
ATOM 1579 C CA . ARG B 1 86 ? 10.609 -4.211 -14.008 1 94.62 86 ARG B CA 1
ATOM 1580 C C . ARG B 1 86 ? 9.109 -4.41 -14.203 1 94.62 86 ARG B C 1
ATOM 1582 O O . ARG B 1 86 ? 8.547 -5.414 -13.766 1 94.62 86 ARG B O 1
ATOM 1589 N N . GLY B 1 87 ? 8.383 -3.4 -14.883 1 95 87 GLY B N 1
ATOM 1590 C CA . GLY B 1 87 ? 6.945 -3.518 -15.055 1 95 87 GLY B CA 1
ATOM 1591 C C . GLY B 1 87 ? 6.156 -3.08 -13.836 1 95 87 GLY B C 1
ATOM 1592 O O . GLY B 1 87 ? 6.738 -2.691 -12.82 1 95 87 GLY B O 1
ATOM 1593 N N . TYR B 1 88 ? 4.84 -3.262 -13.938 1 97.31 88 TYR B N 1
ATOM 1594 C CA . TYR B 1 88 ? 3.947 -2.781 -12.891 1 97.31 88 TYR B CA 1
ATOM 1595 C C . TYR B 1 88 ? 3.842 -3.797 -11.758 1 97.31 88 TYR B C 1
ATOM 1597 O O . TYR B 1 88 ? 4.27 -3.527 -10.633 1 97.31 88 TYR B O 1
ATOM 1605 N N . VAL B 1 89 ? 3.355 -5.047 -12.125 1 95.81 89 VAL B N 1
ATOM 1606 C CA . VAL B 1 89 ? 3.178 -6.094 -11.117 1 95.81 89 VAL B CA 1
ATOM 1607 C C . VAL B 1 89 ? 4.539 -6.656 -10.719 1 95.81 89 VAL B C 1
ATOM 1609 O O . VAL B 1 89 ? 5.359 -6.988 -11.57 1 95.81 89 VAL B O 1
ATOM 1612 N N . SER B 1 90 ? 4.785 -6.73 -9.383 1 91.31 90 SER B N 1
ATOM 1613 C CA . SER B 1 90 ? 6.051 -7.207 -8.828 1 91.31 90 SER B CA 1
ATOM 1614 C C . SER B 1 90 ? 7.188 -6.234 -9.133 1 91.31 90 SER B C 1
ATOM 1616 O O . SER B 1 90 ? 8.359 -6.586 -9.008 1 91.31 90 SER B O 1
ATOM 1618 N N . GLY B 1 91 ? 6.812 -5.082 -9.656 1 95 91 GLY B N 1
ATOM 1619 C CA . GLY B 1 91 ? 7.75 -4.008 -9.938 1 95 91 GLY B CA 1
ATOM 1620 C C . GLY B 1 91 ? 7.426 -2.723 -9.203 1 95 91 GLY B C 1
ATOM 1621 O O . GLY B 1 91 ? 7.523 -2.666 -7.977 1 95 91 GLY B O 1
ATOM 1622 N N . TYR B 1 92 ? 6.984 -1.734 -10.016 1 97.75 92 TYR B N 1
ATOM 1623 C CA . TYR B 1 92 ? 6.875 -0.426 -9.375 1 97.75 92 TYR B CA 1
ATOM 1624 C C . TYR B 1 92 ? 5.484 -0.221 -8.789 1 97.75 92 TYR B C 1
ATOM 1626 O O . TYR B 1 92 ? 5.145 0.882 -8.352 1 97.75 92 TYR B O 1
ATOM 1634 N N . GLU B 1 93 ? 4.629 -1.221 -8.758 1 97.94 93 GLU B N 1
ATOM 1635 C CA . GLU B 1 93 ? 3.322 -1.123 -8.117 1 97.94 93 GLU B CA 1
ATOM 1636 C C . GLU B 1 93 ? 3.459 -0.743 -6.645 1 97.94 93 GLU B C 1
ATOM 1638 O O . GLU B 1 93 ? 2.66 0.038 -6.121 1 97.94 93 GLU B O 1
ATOM 1643 N N . PHE B 1 94 ? 4.457 -1.394 -5.996 1 98.12 94 PHE B N 1
ATOM 1644 C CA . PHE B 1 94 ? 4.727 -1.112 -4.59 1 98.12 94 PHE B CA 1
ATOM 1645 C C . PHE B 1 94 ? 4.914 0.383 -4.363 1 98.12 94 PHE B C 1
ATOM 1647 O O . PHE B 1 94 ? 4.312 0.959 -3.455 1 98.12 94 PHE B O 1
ATOM 1654 N N . GLU B 1 95 ? 5.723 1.012 -5.18 1 98.62 95 GLU B N 1
ATOM 1655 C CA . GLU B 1 95 ? 5.992 2.443 -5.086 1 98.62 95 GLU B CA 1
ATOM 1656 C C . GLU B 1 95 ? 4.746 3.262 -5.402 1 98.62 95 GLU B C 1
ATOM 1658 O O . GLU B 1 95 ? 4.492 4.285 -4.766 1 98.62 95 GLU B O 1
ATOM 1663 N N . ILE B 1 96 ? 3.996 2.82 -6.371 1 98.88 96 ILE B N 1
ATOM 1664 C CA . ILE B 1 96 ? 2.791 3.543 -6.766 1 98.88 96 ILE B CA 1
ATOM 1665 C C . ILE B 1 96 ? 1.785 3.531 -5.617 1 98.88 96 ILE B C 1
ATOM 1667 O O . ILE B 1 96 ? 1.168 4.555 -5.312 1 98.88 96 ILE B O 1
ATOM 1671 N N . ILE B 1 97 ? 1.588 2.418 -4.988 1 98.88 97 ILE B N 1
ATOM 1672 C CA . ILE B 1 97 ? 0.688 2.309 -3.846 1 98.88 97 ILE B CA 1
ATOM 1673 C C . ILE B 1 97 ? 1.119 3.285 -2.754 1 98.88 97 ILE B C 1
ATOM 1675 O O . ILE B 1 97 ? 0.287 3.996 -2.184 1 98.88 97 ILE B O 1
ATOM 1679 N N . HIS B 1 98 ? 2.424 3.318 -2.484 1 98.94 98 HIS B N 1
ATOM 1680 C CA . HIS B 1 98 ? 2.939 4.25 -1.486 1 98.94 98 HIS B CA 1
ATOM 1681 C C . HIS B 1 98 ? 2.68 5.695 -1.896 1 98.94 98 HIS B C 1
ATOM 1683 O O . HIS B 1 98 ? 2.332 6.531 -1.058 1 98.94 98 HIS B O 1
ATOM 1689 N N . ILE B 1 99 ? 2.902 5.992 -3.152 1 98.94 99 ILE B N 1
ATOM 1690 C CA . ILE B 1 99 ? 2.674 7.352 -3.637 1 98.94 99 ILE B CA 1
ATOM 1691 C C . ILE B 1 99 ? 1.213 7.738 -3.42 1 98.94 99 ILE B C 1
ATOM 1693 O O . ILE B 1 99 ? 0.92 8.828 -2.928 1 98.94 99 ILE B O 1
ATOM 1697 N N . VAL B 1 100 ? 0.321 6.855 -3.758 1 98.94 100 VAL B N 1
ATOM 1698 C CA . VAL B 1 100 ? -1.101 7.145 -3.604 1 98.94 100 VAL B CA 1
ATOM 1699 C C . VAL B 1 100 ? -1.434 7.336 -2.127 1 98.94 100 VAL B C 1
ATOM 1701 O O . VAL B 1 100 ? -2.195 8.234 -1.768 1 98.94 100 VAL B O 1
ATOM 1704 N N . MET B 1 101 ? -0.88 6.484 -1.256 1 98.88 101 MET B N 1
ATOM 1705 C CA . MET B 1 101 ? -1.091 6.645 0.18 1 98.88 101 MET B CA 1
ATOM 1706 C C . MET B 1 101 ? -0.559 7.992 0.66 1 98.88 101 MET B C 1
ATOM 1708 O O . MET B 1 101 ? -1.183 8.648 1.493 1 98.88 101 MET B O 1
ATOM 1712 N N . ASN B 1 102 ? 0.593 8.391 0.205 1 98.94 102 ASN B N 1
ATOM 1713 C CA . ASN B 1 102 ? 1.15 9.688 0.573 1 98.94 102 ASN B CA 1
ATOM 1714 C C . ASN B 1 102 ? 0.276 10.836 0.077 1 98.94 102 ASN B C 1
ATOM 1716 O O . ASN B 1 102 ? 0.077 11.82 0.787 1 98.94 102 ASN B O 1
ATOM 1720 N N . LEU B 1 103 ? -0.21 10.742 -1.12 1 98.88 103 LEU B N 1
ATOM 1721 C CA . LEU B 1 103 ? -1.111 11.758 -1.648 1 98.88 103 LEU B CA 1
ATOM 1722 C C . LEU B 1 103 ? -2.389 11.836 -0.82 1 98.88 103 LEU B C 1
ATOM 1724 O O . LEU B 1 103 ? -2.926 12.922 -0.6 1 98.88 103 LEU B O 1
ATOM 1728 N N . ALA B 1 104 ? -2.873 10.695 -0.457 1 98.44 104 ALA B N 1
ATOM 1729 C CA . ALA B 1 104 ? -4.055 10.664 0.403 1 98.44 104 ALA B CA 1
ATOM 1730 C C . ALA B 1 104 ? -3.803 11.422 1.705 1 98.44 104 ALA B C 1
ATOM 1732 O O . ALA B 1 104 ? -4.66 12.18 2.164 1 98.44 104 ALA B O 1
ATOM 1733 N N . CYS B 1 105 ? -2.664 11.234 2.301 1 97.88 105 CYS B N 1
ATOM 1734 C CA . CYS B 1 105 ? -2.32 11.945 3.527 1 97.88 105 CYS B CA 1
ATOM 1735 C C . CYS B 1 105 ? -2.205 13.445 3.275 1 97.88 105 CYS B C 1
ATOM 1737 O O . CYS B 1 105 ? -2.746 14.25 4.035 1 97.88 105 CYS B O 1
ATOM 1739 N N . ILE B 1 106 ? -1.521 13.781 2.203 1 98.12 106 ILE B N 1
ATOM 1740 C CA . ILE B 1 106 ? -1.328 15.188 1.875 1 98.12 106 ILE B CA 1
ATOM 1741 C C . ILE B 1 106 ? -2.684 15.883 1.768 1 98.12 106 ILE B C 1
ATOM 1743 O O . ILE B 1 106 ? -2.842 17.016 2.215 1 98.12 106 ILE B O 1
ATOM 1747 N N . SER B 1 107 ? -3.672 15.234 1.265 1 97 107 SER B N 1
ATOM 1748 C CA . SER B 1 107 ? -4.984 15.828 1.047 1 97 107 SER B CA 1
ATOM 1749 C C . SER B 1 107 ? -5.816 15.82 2.326 1 97 107 SER B C 1
ATOM 1751 O O . SER B 1 107 ? -6.852 16.484 2.404 1 97 107 SER B O 1
ATOM 1753 N N . SER B 1 108 ? -5.367 15.109 3.295 1 95.44 108 SER B N 1
ATOM 1754 C CA . SER B 1 108 ? -6.203 14.891 4.473 1 95.44 108 SER B CA 1
ATOM 1755 C C . SER B 1 108 ? -5.676 15.672 5.676 1 95.44 108 SER B C 1
ATOM 1757 O O . SER B 1 108 ? -6.379 15.836 6.672 1 95.44 108 SER B O 1
ATOM 1759 N N . TYR B 1 109 ? -4.465 16.062 5.609 1 94.81 109 TYR B N 1
ATOM 1760 C CA . TYR B 1 109 ? -3.842 16.781 6.719 1 94.81 109 TYR B CA 1
ATOM 1761 C C . TYR B 1 109 ? -3.588 18.234 6.352 1 94.81 109 TYR B C 1
ATOM 1763 O O . TYR B 1 109 ? -3.541 18.594 5.172 1 94.81 109 TYR B O 1
ATOM 1771 N N . SER B 1 110 ? -3.516 19.062 7.43 1 95.75 110 SER B N 1
ATOM 1772 C CA . SER B 1 110 ? -3.357 20.5 7.238 1 95.75 110 SER B CA 1
ATOM 1773 C C . SER B 1 110 ? -1.888 20.891 7.098 1 95.75 110 SER B C 1
ATOM 1775 O O . SER B 1 110 ? -1.039 20.391 7.844 1 95.75 110 SER B O 1
ATOM 1777 N N . TRP B 1 111 ? -1.62 21.703 6.098 1 95.81 111 TRP B N 1
ATOM 1778 C CA . TRP B 1 111 ? -0.267 22.203 5.883 1 95.81 111 TRP B CA 1
ATOM 1779 C C . TRP B 1 111 ? 0.095 23.266 6.926 1 95.81 111 TRP B C 1
ATOM 1781 O O . TRP B 1 111 ? 1.271 23.594 7.098 1 95.81 111 TRP B O 1
ATOM 1791 N N . LYS B 1 112 ? -0.968 23.766 7.621 1 96.44 112 LYS B N 1
ATOM 1792 C CA . LYS B 1 112 ? -0.787 24.891 8.547 1 96.44 112 LYS B CA 1
ATOM 1793 C C . LYS B 1 112 ? -0.472 24.391 9.953 1 96.44 112 LYS B C 1
ATOM 1795 O O . LYS B 1 112 ? -0.045 25.172 10.812 1 96.44 112 LYS B O 1
ATOM 1800 N N . LYS B 1 113 ? -0.717 23.141 10.164 1 95.56 113 LYS B N 1
ATOM 1801 C CA . LYS B 1 113 ? -0.49 22.578 11.492 1 95.56 113 LYS B CA 1
ATOM 1802 C C . LYS B 1 113 ? 0.752 21.703 11.508 1 95.56 113 LYS B C 1
ATOM 1804 O O . LYS B 1 113 ? 0.904 20.812 10.656 1 95.56 113 LYS B O 1
ATOM 1809 N N . TRP B 1 114 ? 1.583 21.906 12.461 1 95.81 114 TRP B N 1
ATOM 1810 C CA . TRP B 1 114 ? 2.824 21.156 12.57 1 95.81 114 TRP B CA 1
ATOM 1811 C C . TRP B 1 114 ? 2.568 19.766 13.164 1 95.81 114 TRP B C 1
ATOM 1813 O O . TRP B 1 114 ? 3.217 18.797 12.781 1 95.81 114 TRP B O 1
ATOM 1823 N N . LEU B 1 115 ? 1.757 19.734 14.156 1 96.25 115 LEU B N 1
ATOM 1824 C CA . LEU B 1 115 ? 1.416 18.469 14.805 1 96.25 115 LEU B CA 1
ATOM 1825 C C . LEU B 1 115 ? -0.076 18.188 14.688 1 96.25 115 LEU B C 1
ATOM 1827 O O . LEU B 1 115 ? -0.907 19.016 15.047 1 96.25 115 LEU B O 1
ATOM 1831 N N . GLN B 1 116 ? -0.287 17 14.07 1 92.69 116 GLN B N 1
ATOM 1832 C CA . GLN B 1 116 ? -1.674 16.578 13.898 1 92.69 116 GLN B CA 1
ATOM 1833 C C . GLN B 1 116 ? -1.838 15.086 14.203 1 92.69 116 GLN B C 1
ATOM 1835 O O . GLN B 1 116 ? -1.274 14.242 13.508 1 92.69 116 GLN B O 1
ATOM 1840 N N . PHE B 1 117 ? -2.488 14.773 15.227 1 79.5 117 PHE B N 1
ATOM 1841 C CA . PHE B 1 117 ? -2.674 13.367 15.586 1 79.5 117 PHE B CA 1
ATOM 1842 C C . PHE B 1 117 ? -3.799 12.75 14.766 1 79.5 117 PHE B C 1
ATOM 1844 O O . PHE B 1 117 ? -3.76 11.562 14.445 1 79.5 117 PHE B O 1
ATOM 1851 N N . TYR B 1 118 ? -4.965 13.352 14.672 1 68.56 118 TYR B N 1
ATOM 1852 C CA . TYR B 1 118 ? -6.047 13.047 13.742 1 68.56 118 TYR B CA 1
ATOM 1853 C C . TYR B 1 118 ? -6.965 14.25 13.555 1 68.56 118 TYR B C 1
ATOM 1855 O O . TYR B 1 118 ? -7.035 15.125 14.422 1 68.56 118 TYR B O 1
#

InterPro domains:
  IPR032808 DoxX family [PF07681] (4-82)
  IPR051907 DoxX-like inner membrane-associated oxidoreductase [PTHR33452] (2-115)

Solvent-accessible surface area (backbone atoms only — not comparable to full-atom values): 11721 Å² total; per-residue (Å²): 81,56,65,18,53,44,47,51,42,41,50,52,16,52,53,34,29,54,55,10,45,56,31,49,79,38,40,69,60,38,28,53,54,44,38,76,73,72,41,59,58,64,56,39,51,47,48,16,51,46,26,33,55,39,14,56,29,32,63,62,16,40,39,42,37,62,44,29,52,53,51,37,50,52,35,52,49,46,31,73,74,73,21,66,88,52,45,51,78,98,33,35,42,66,40,49,54,51,36,50,53,31,51,19,46,41,63,51,46,60,88,86,46,54,69,47,79,114,81,55,65,18,54,43,47,50,42,42,52,53,14,52,54,34,29,54,55,10,45,55,32,48,78,38,39,67,62,39,29,53,54,44,37,77,74,71,42,60,57,66,57,39,51,46,46,17,51,46,27,33,54,40,14,56,28,32,63,62,16,40,39,42,37,61,44,28,52,52,52,37,52,52,35,50,48,46,31,74,74,72,21,65,88,53,44,52,79,98,32,34,41,63,39,50,53,50,38,49,54,30,52,19,44,40,62,50,45,59,87,87,44,54,68,48,77,115

Foldseek 3Di:
DLVVLLVLLLVLLVVLLVVLCVCVVVVVVQQVVVVVLVDHSVVSVCSNVLSNVLSVCSNQQFQLLVSLVVLLVVLVVCCVRPFVVVDCVVGSVVSVVSNVSSVVN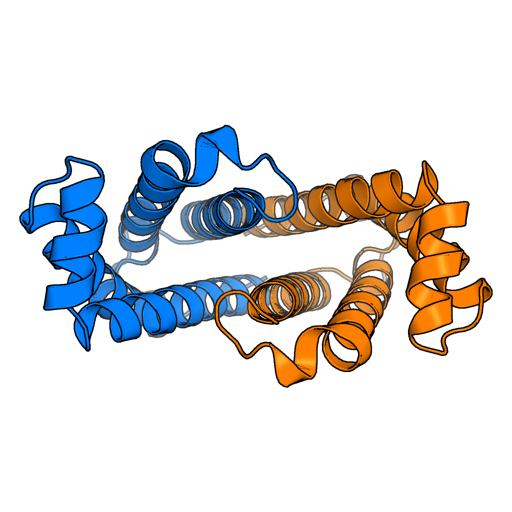NVVDDNPDRTDND/DLVVLLVLLLVLLVVLLVVLCVCVVVVVVQQVVVVVLVDHSVVSVCSNVLSNVLSVCSNQQFLLLVSLVVLLVVLVVCCVRPFVVVDCVVGSVVSVVSNVSSVVNNVVDDNPDRTDND

pLDDT: mean 96.56, std 4.66, range [64.25, 98.94]